Protein 1FCQ (pdb70)

Organism: Apis mellifera (NCBI:txid7460)

Sequence (314 aa):
EFNVYWNVPTFMCHKYGLRFEEVSEKYGILQNWMDKFRGEEIAILYDPGMFPALLVARNGGVPQLGNLTKHLQVFRDHLINQIPDKSFPGVGVIDFESWRPIFRQNWASLQPYKKLSVEVVRREHPFWDDQRVEQEAKRRFEKYGQLFMEETLKAAKRMRPAANWGYYAYPYCYNLTPNQPSAQCEATTMQENDKMSWLFESEDVLLPSVYLRWNLTSGERVGLVGGRVKEALRIARQMTTSRKKVLPYYWYKYQDRRDTDLSRADLEATLRKITDLGADGFIIWGSSDDINTKAKCLQFREYLNNELGPAVKR

Foldseek 3Di:
DAAEEEQAQCVLQVVVVCQPPCLCVPQNHDAAVSNHNDHQAEDEQAQFFFQFDDPVTTQQHFLLSHDQVNRLVRNVVSCCVRPVDLQRQHEYEYEDDRADLQLVPCDDVSVVNLVVLLVVLCVVPVPDDPVVSNVNSRVSRNVRSLVNQLVSLVSSCVSRVNYFYAYAAPPDFCDCPVVHNHLAGDVVSLVVLLVVLSH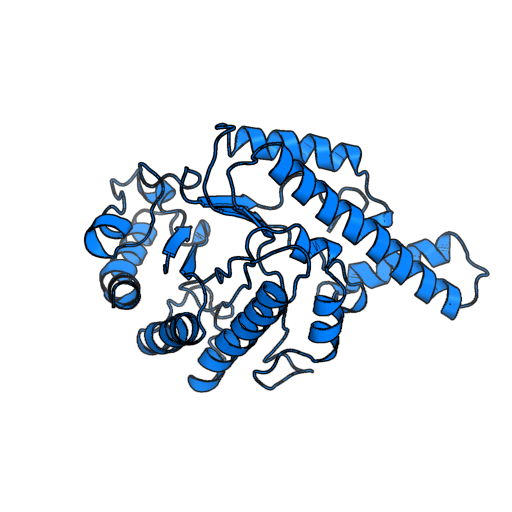LLSGQEGEHELAAAPPADLVSSLSVLLNRLVSRCVSQVRRPNHHHAYAYEYEQAHPHGRLDGHDLSSLQSNLCSNVVVPHNYYYYYHDCVQCNDNVSSVVVVCCCVVHVSVSSSD

InterPro domains:
  IPR001329 Glycoside hydrolase family 56, bee venom hyaluronidase [PR00847] (52-65)
  IPR001329 Glycoside hydrolase family 56, bee venom hyaluronidase [PR00847] (83-96)
  IPR001329 Glycoside hydrolase family 56, bee venom hyaluronidase [PR00847] (127-140)
  IPR001329 Glycoside hydrolase family 56, bee venom hyaluronidase [PR00847] (170-185)
  IPR001329 Glycoside hydrolase family 56, bee venom hyaluronidase [PR00847] (223-238)
  IPR001329 Glycoside hydrolase family 56, bee venom hyaluronidase [PR00847] (261-277)
  IPR001329 Glycoside hydrolase family 56, bee venom hyaluronidase [PR00847] (302-318)
  IPR001329 Glycoside hydrolase family 56, bee venom hyaluronidase [PR00847] (335-345)
  IPR013785 Aldolase-type TIM barrel [G3DSA:3.20.20.70] (33-362)
  IPR017853 Glycoside hydrolase superfamily [SSF51445] (43-360)
  IPR018155 Hyaluronidase [PF01630] (41-365)
  IPR018155 Hyaluronidase [PIRSF038193] (43-365)
  IPR018155 Hyaluronidase [PR00846] (43-55)
  IPR018155 Hyaluronidase [PR00846] (106-120)
  IPR018155 Hyaluronidase [PR00846] (138-155)
  IPR018155 Hyaluronidase [PR00846] (196-221)
  IPR018155 Hyaluronidase [PR00846] (241-255)
  IPR018155 Hyaluronidase [PR00846] (345-358)
  IPR018155 Hyaluronidase [PTHR11769] (26-364)

Radius of gyration: 20.08 Å; Cα contacts (8 Å, |Δi|>4): 601; chains: 1; bounding box: 41×47×57 Å

Secondary structure (DSSP, 8-state):
--EEEEES-GGGGGGGT---THHHHTT--B--GGG-SSSSSEEEEES-S---EE--EETTSSGGG--HHHHHHHHHHHHHHH---TT--SEEEEE--S--SSGGG--GGGHHHHHHHHHHHHHH-TTS-HHHHHHHHHHHHHHHHHHHHHHHHHHHHHHSTTSEEEEBTPSP--TTSSS--SSSPPHHHHHHHHT-HHHHTT-SEEB-B----SSS-HHHHHHHHHHHHHHHHHHHHH-SS---EE--EEESEETTEEEEEPPHHHHHHHHHHHHHTT-SEEEEE--GGGSSSHHHHHHHHHHIIIIIHHHHH-

Solvent-accessible surface area: 14657 Å² total; per-residue (Å²): 182,77,25,14,16,8,0,5,5,0,92,26,0,53,146,60,61,22,122,0,64,11,0,50,138,126,22,60,2,56,27,5,170,97,10,114,24,58,21,70,45,0,1,2,4,98,60,3,9,60,0,0,0,52,135,150,53,56,25,26,0,0,1,31,84,22,66,37,93,95,0,42,110,40,0,87,72,78,0,74,116,75,7,99,85,155,70,4,80,10,6,0,0,0,18,0,89,23,0,16,3,7,21,67,7,0,81,89,102,32,71,68,10,37,131,35,1,20,105,19,1,102,204,96,49,88,194,72,93,79,142,104,2,72,101,17,0,91,126,43,0,29,95,67,0,61,63,2,0,42,42,0,0,68,19,0,64,181,59,8,100,58,6,46,0,0,0,23,5,4,2,41,3,36,1,20,51,118,134,35,97,47,35,128,9,31,58,53,0,67,118,16,4,58,112,3,44,47,0,0,37,24,0,29,0,0,0,1,16,1,14,1,50,122,120,28,84,74,52,68,27,26,16,0,0,3,10,38,0,124,5,0,11,81,0,4,168,77,12,128,101,46,228,24,81,0,3,0,0,1,10,2,15,6,81,67,96,110,123,33,32,2,51,149,67,6,0,58,41,0,12,154,57,0,67,119,45,39,6,45,0,6,0,0,42,1,11,54,89,22,0,61,58,100,73,84,0,84,86,3,49,106,15,0,56,94,51,0,0,53,26,25,126,254

CATH classification: 3.20.20.70

B-factor: mean 23.13, std 10.61, range [9.69, 63.6]

Nearest PDB structures (foldseek):
  1fcq-assembly1_A  TM=1.003E+00  e=5.643E-66  Apis mellifera
  2j88-assembly1_A  TM=9.910E-01  e=2.481E-59  Apis mellifera
  1fcv-assembly1_A  TM=9.949E-01  e=1.106E-58  Apis mellifera
  2atm-assembly1_A  TM=9.762E-01  e=1.600E-44  Vespula vulgaris
  2pe4-assembly1_A  TM=8.873E-01  e=3.252E-28  Homo sapiens

GO terms:
  GO:0005576 extracellular region (C, IDA)
  GO:0044523 venom-mediated disruption of extracellular matrix in another organism (P, IDA)
  GO:0004415 hyalurononglucosaminidase activity (F, IDA)
  GO:0019863 IgE binding (F, IDA)

Structure (mmCIF, N/CA/C/O backbone):
data_1FCQ
#
_entry.id   1FCQ
#
_cell.length_a   39.886
_cell.length_b   90.229
_cell.length_c   49.060
_cell.angle_alpha   90.00
_cell.angle_beta   92.36
_cell.angle_gamma   90.00
#
_symmetry.space_group_name_H-M   'P 1 21 1'
#
loop_
_entity.id
_entity.type
_entity.pdbx_description
1 polymer HYALURONOGLUCOSAMINIDASE
2 water water
#
loop_
_atom_site.group_PDB
_atom_site.id
_atom_site.type_symbol
_atom_site.label_atom_id
_atom_site.label_alt_id
_atom_site.label_comp_id
_atom_site.label_asym_id
_atom_site.label_entity_id
_atom_site.label_seq_id
_atom_site.pdbx_PDB_ins_code
_atom_site.Cartn_x
_atom_site.Cartn_y
_atom_site.Cartn_z
_atom_site.occupancy
_atom_site.B_iso_or_equiv
_atom_site.auth_seq_id
_atom_site.auth_comp_id
_atom_site.auth_asym_id
_atom_site.auth_atom_id
_atom_site.pdbx_PDB_model_num
ATOM 1 N N . GLU A 1 10 ? 13.629 20.918 11.713 1.00 44.78 10 GLU A N 1
ATOM 2 C CA . GLU A 1 10 ? 12.368 20.496 12.387 1.00 46.80 10 GLU A CA 1
ATOM 3 C C . GLU A 1 10 ? 12.384 19.004 12.695 1.00 38.50 10 GLU A C 1
ATOM 4 O O . GLU A 1 10 ? 12.876 18.193 11.910 1.00 43.04 10 GLU A O 1
ATOM 10 N N . PHE A 1 11 ? 11.873 18.636 13.862 1.00 32.94 11 PHE A N 1
ATOM 11 C CA . PHE A 1 11 ? 11.839 17.223 14.267 1.00 27.54 11 PHE A CA 1
ATOM 12 C C . PHE A 1 11 ? 10.436 16.949 14.792 1.00 28.17 11 PHE A C 1
ATOM 13 O O . PHE A 1 11 ? 10.007 17.547 15.778 1.00 26.59 11 PHE A O 1
ATOM 21 N N . ASN A 1 12 ? 9.684 16.096 14.111 1.00 22.39 12 ASN A N 1
ATOM 22 C CA . ASN A 1 12 ? 8.302 15.815 14.465 1.00 17.06 12 ASN A CA 1
ATOM 23 C C . ASN A 1 12 ? 8.076 14.377 14.919 1.00 19.16 12 ASN A C 1
ATOM 24 O O . ASN A 1 12 ? 8.373 13.432 14.190 1.00 17.56 12 ASN A O 1
ATOM 29 N N . VAL A 1 13 ? 7.564 14.224 16.139 1.00 17.83 13 VAL A N 1
ATOM 30 C CA . VAL A 1 13 ? 7.257 12.884 16.658 1.00 15.82 13 VAL A CA 1
ATOM 31 C C . VAL A 1 13 ? 5.742 12.706 16.591 1.00 14.70 13 VAL A C 1
ATOM 32 O O . VAL A 1 13 ? 4.985 13.539 17.069 1.00 18.57 13 VAL A O 1
ATOM 36 N N . TYR A 1 14 ? 5.310 11.625 15.940 1.00 12.48 14 TYR A N 1
ATOM 37 C CA . TYR A 1 14 ? 3.876 11.388 15.762 1.00 13.03 14 TYR A CA 1
ATOM 38 C C . TYR A 1 14 ? 3.283 10.268 16.594 1.00 15.55 14 TYR A C 1
ATOM 39 O O . TYR A 1 14 ? 3.875 9.199 16.730 1.00 14.82 14 TYR A O 1
ATOM 48 N N . TRP A 1 15 ? 2.072 10.533 17.120 1.00 13.24 15 TRP A N 1
ATOM 49 C CA . TRP A 1 15 ? 1.400 9.487 17.898 1.00 12.73 15 TRP A CA 1
ATOM 50 C C . TRP A 1 15 ? 0.590 8.594 16.960 1.00 13.41 15 TRP A C 1
ATOM 51 O O . TRP A 1 15 ? -0.382 9.070 16.374 1.00 13.55 15 TRP A O 1
ATOM 62 N N . ASN A 1 16 ? 0.971 7.323 16.851 1.00 12.87 16 ASN A N 1
ATOM 63 C CA . ASN A 1 16 ? 0.214 6.392 16.002 1.00 11.63 16 ASN A CA 1
ATOM 64 C C . ASN A 1 16 ? -0.160 5.139 16.802 1.00 15.33 16 ASN A C 1
ATOM 65 O O . ASN A 1 16 ? -0.185 4.002 16.357 1.00 15.19 16 ASN A O 1
ATOM 70 N N . VAL A 1 17 ? -0.417 5.390 18.092 1.00 13.22 17 VAL A N 1
ATOM 71 C CA . VAL A 1 17 ? -0.842 4.319 19.018 1.00 15.05 17 VAL A CA 1
ATOM 72 C C . VAL A 1 17 ? -2.355 4.439 19.078 1.00 14.44 17 VAL A C 1
ATOM 73 O O . VAL A 1 17 ? -2.854 5.567 19.215 1.00 15.09 17 VAL A O 1
ATOM 77 N N . PRO A 1 18 ? -3.119 3.362 19.051 1.00 14.35 18 PRO A N 1
ATOM 78 C CA . PRO A 1 18 ? -4.566 3.420 18.994 1.00 16.31 18 PRO A CA 1
ATOM 79 C C . PRO A 1 18 ? -5.238 3.610 20.342 1.00 14.70 18 PRO A C 1
ATOM 80 O O . PRO A 1 18 ? -6.148 2.863 20.692 1.00 16.41 18 PRO A O 1
ATOM 84 N N . THR A 1 19 ? -4.848 4.685 21.005 1.00 13.57 19 THR A N 1
ATOM 85 C CA . THR A 1 19 ? -5.409 5.028 22.306 1.00 15.12 19 THR A CA 1
ATOM 86 C C . THR A 1 19 ? -6.853 5.452 22.196 1.00 16.25 19 THR A C 1
ATOM 87 O O . THR A 1 19 ? -7.549 5.498 23.217 1.00 15.02 19 THR A O 1
ATOM 91 N N . PHE A 1 20 ? -7.436 5.635 20.998 1.00 15.79 20 PHE A N 1
ATOM 92 C CA . PHE A 1 20 ? -8.863 5.901 20.892 1.00 15.56 20 PHE A CA 1
ATOM 93 C C . PHE A 1 20 ? -9.670 4.797 21.570 1.00 18.73 20 PHE A C 1
ATOM 94 O O . PHE A 1 20 ? -10.752 5.063 22.100 1.00 21.24 20 PHE A O 1
ATOM 102 N N . MET A 1 21 ? -9.159 3.572 21.613 1.00 15.97 21 MET A N 1
ATOM 103 C CA . MET A 1 21 ? -9.795 2.421 22.229 1.00 20.92 21 MET A CA 1
ATOM 104 C C . MET A 1 21 ? -9.921 2.591 23.741 1.00 20.97 21 MET A C 1
ATOM 105 O O . MET A 1 21 ? -10.695 1.847 24.361 1.00 23.35 21 MET A O 1
ATOM 110 N N . CYS A 1 22 ? -9.193 3.510 24.337 1.00 15.35 22 CYS A N 1
ATOM 111 C CA . CYS A 1 22 ? -9.243 3.746 25.777 1.00 15.55 22 CYS A CA 1
ATOM 112 C C . CYS A 1 22 ? -10.180 4.876 26.162 1.00 17.44 22 CYS A C 1
ATOM 113 O O . CYS A 1 22 ? -10.434 5.130 27.354 1.00 18.93 22 CYS A O 1
ATOM 116 N N . HIS A 1 23 ? -10.676 5.637 25.177 1.00 16.88 23 HIS A N 1
ATOM 117 C CA . HIS A 1 23 ? -11.530 6.769 25.458 1.00 16.26 23 HIS A CA 1
ATOM 118 C C . HIS A 1 23 ? -12.825 6.344 26.142 1.00 21.29 23 HIS A C 1
ATOM 119 O O . HIS A 1 23 ? -13.267 7.102 27.010 1.00 23.52 23 HIS A O 1
ATOM 126 N N . LYS A 1 24 ? -13.384 5.183 25.853 1.00 22.16 24 LYS A N 1
ATOM 127 C CA . LYS A 1 24 ? -14.594 4.696 26.498 1.00 22.46 24 LYS A CA 1
ATOM 128 C C . LYS A 1 24 ? -14.410 4.545 28.003 1.00 24.71 24 LYS A C 1
ATOM 129 O O . LYS A 1 24 ? -15.396 4.542 28.746 1.00 24.23 24 LYS A O 1
ATOM 135 N N . TYR A 1 25 ? -13.180 4.418 28.479 1.00 19.99 25 TYR A N 1
ATOM 136 C CA . TYR A 1 25 ? -12.857 4.282 29.880 1.00 18.60 25 TYR A CA 1
ATOM 137 C C . TYR A 1 25 ? -12.444 5.586 30.535 1.00 19.58 25 TYR A C 1
ATOM 138 O O . TYR A 1 25 ? -11.991 5.591 31.680 1.00 27.20 25 TYR A O 1
ATOM 147 N N . GLY A 1 26 ? -12.579 6.696 29.822 1.00 24.10 26 GLY A N 1
ATOM 148 C CA . GLY A 1 26 ? -12.250 8.020 30.292 1.00 22.87 26 GLY A CA 1
ATOM 149 C C . GLY A 1 26 ? -10.768 8.338 30.211 1.00 23.31 26 GLY A C 1
ATOM 150 O O . GLY A 1 26 ? -10.284 9.218 30.928 1.00 25.44 26 GLY A O 1
ATOM 151 N N . LEU A 1 27 ? -10.041 7.602 29.372 1.00 18.00 27 LEU A N 1
ATOM 152 C CA . LEU A 1 27 ? -8.605 7.853 29.231 1.00 17.47 27 LEU A CA 1
ATOM 153 C C . LEU A 1 27 ? -8.345 8.422 27.836 1.00 19.06 27 LEU A C 1
ATOM 154 O O . LEU A 1 27 ? -8.326 7.655 26.876 1.00 17.94 27 LEU A O 1
ATOM 159 N N . ARG A 1 28 ? -8.179 9.733 27.792 1.00 22.75 28 ARG A N 1
ATOM 160 C CA . ARG A 1 28 ? -8.024 10.423 26.517 1.00 23.02 28 ARG A CA 1
ATOM 161 C C . ARG A 1 28 ? -6.595 10.679 26.102 1.00 21.10 28 ARG A C 1
ATOM 162 O O . ARG A 1 28 ? -6.358 11.250 25.035 1.00 19.60 28 ARG A O 1
ATOM 170 N N . PHE A 1 29 ? -5.613 10.342 26.926 1.00 20.82 29 PHE A N 1
ATOM 171 C CA . PHE A 1 29 ? -4.206 10.511 26.611 1.00 17.00 29 PHE A CA 1
ATOM 172 C C . PHE A 1 29 ? -3.825 11.906 26.170 1.00 15.69 29 PHE A C 1
ATOM 173 O O . PHE A 1 29 ? -2.937 12.091 25.327 1.00 17.24 29 PHE A O 1
ATOM 181 N N . GLU A 1 30 ? -4.334 12.946 26.843 1.00 17.07 30 GLU A N 1
ATOM 182 C CA . GLU A 1 30 ? -3.969 14.316 26.521 1.00 19.40 30 GLU A CA 1
ATOM 183 C C . GLU A 1 30 ? -2.500 14.617 26.777 1.00 16.15 30 GLU A C 1
ATOM 184 O O . GLU A 1 30 ? -1.916 15.474 26.127 1.00 18.66 30 GLU A O 1
ATOM 190 N N . GLU A 1 31 ? -1.837 13.908 27.688 1.00 17.79 31 GLU A N 1
ATOM 191 C CA . GLU A 1 31 ? -0.444 14.133 27.993 1.00 16.67 31 GLU A CA 1
ATOM 192 C C . GLU A 1 31 ? 0.475 13.856 26.812 1.00 17.83 31 GLU A C 1
ATOM 193 O O . GLU A 1 31 ? 1.553 14.439 26.791 1.00 18.92 31 GLU A O 1
ATOM 199 N N . VAL A 1 32 ? 0.038 13.044 25.840 1.00 13.34 32 VAL A N 1
ATOM 200 C CA . VAL A 1 32 ? 0.896 12.836 24.666 1.00 14.70 32 VAL A CA 1
ATOM 201 C C . VAL A 1 32 ? 1.388 14.143 24.073 1.00 15.02 32 VAL A C 1
ATOM 202 O O . VAL A 1 32 ? 2.576 14.313 23.844 1.00 18.10 32 VAL A O 1
ATOM 206 N N . SER A 1 33 ? 0.449 15.056 23.802 1.00 15.62 33 SER A N 1
ATOM 207 C CA . SER A 1 33 ? 0.786 16.341 23.219 1.00 17.99 33 SER A CA 1
ATOM 208 C C . SER A 1 33 ? 0.987 17.403 24.289 1.00 17.03 33 SER A C 1
ATOM 209 O O . SER A 1 33 ? 1.867 18.253 24.121 1.00 20.64 33 SER A O 1
ATOM 212 N N . GLU A 1 34 ? 0.213 17.330 25.375 1.00 18.31 34 GLU A N 1
ATOM 213 C CA . GLU A 1 34 ? 0.304 18.404 26.373 1.00 23.93 34 GLU A CA 1
ATOM 214 C C . GLU A 1 34 ? 1.562 18.359 27.219 1.00 25.48 34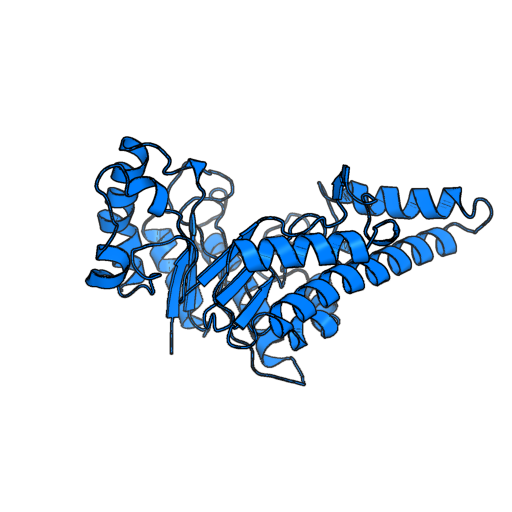 GLU A C 1
ATOM 215 O O . GLU A 1 34 ? 2.051 19.423 27.625 1.00 22.48 34 GLU A O 1
ATOM 221 N N . LYS A 1 35 ? 2.082 17.167 27.505 1.00 23.99 35 LYS A N 1
ATOM 222 C CA . LYS A 1 35 ? 3.287 17.084 28.321 1.00 23.24 35 LYS A CA 1
ATOM 223 C C . LYS A 1 35 ? 4.528 16.679 27.545 1.00 25.77 35 LYS A C 1
ATOM 224 O O . LYS A 1 35 ? 5.637 17.139 27.824 1.00 25.52 35 LYS A O 1
ATOM 230 N N . TYR A 1 36 ? 4.372 15.782 26.564 1.00 21.83 36 TYR A N 1
ATOM 231 C CA . TYR A 1 36 ? 5.530 15.210 25.891 1.00 20.11 36 TYR A CA 1
ATOM 232 C C . TYR A 1 36 ? 5.888 15.788 24.545 1.00 21.02 36 TYR A C 1
ATOM 233 O O . TYR A 1 36 ? 6.863 15.337 23.946 1.00 23.34 36 TYR A O 1
ATOM 242 N N . GLY A 1 37 ? 5.069 16.700 24.041 1.00 20.66 37 GLY A N 1
ATOM 243 C CA . GLY A 1 37 ? 5.364 17.400 22.800 1.00 21.68 37 GLY A CA 1
ATOM 244 C C . GLY A 1 37 ? 5.218 16.546 21.552 1.00 24.36 37 GLY A C 1
ATOM 245 O O . GLY A 1 37 ? 5.790 16.875 20.510 1.00 20.89 37 GLY A O 1
ATOM 246 N N . ILE A 1 38 ? 4.451 15.469 21.677 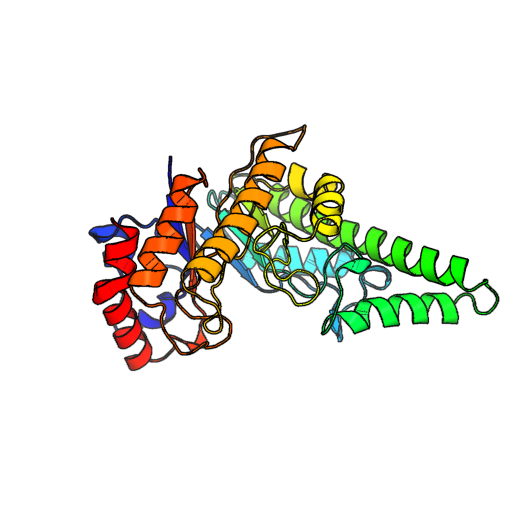1.00 19.79 38 ILE A N 1
ATOM 247 C CA . ILE A 1 38 ? 4.238 14.582 20.523 1.00 13.20 38 ILE A CA 1
ATOM 248 C C . ILE A 1 38 ? 3.044 15.098 19.735 1.00 12.90 38 ILE A C 1
ATOM 249 O O . ILE A 1 38 ? 2.059 15.582 20.309 1.00 18.48 38 ILE A O 1
ATOM 254 N N . LEU A 1 39 ? 3.167 15.053 18.400 1.00 15.43 39 LEU A N 1
ATOM 255 C CA . LEU A 1 39 ? 2.058 15.479 17.547 1.00 16.11 39 LEU A CA 1
ATOM 256 C C . LEU A 1 39 ? 0.941 14.449 17.649 1.00 13.31 39 LEU A C 1
ATOM 257 O O . LEU A 1 39 ? 1.159 13.229 17.515 1.00 14.98 39 LEU A O 1
ATOM 262 N N . GLN A 1 40 ? -0.263 14.930 17.918 1.00 14.94 40 GLN A N 1
ATOM 263 C CA . GLN A 1 40 ? -1.420 14.108 18.196 1.00 16.07 40 GLN A CA 1
ATOM 264 C C . GLN A 1 40 ? -2.639 14.592 17.415 1.00 14.36 40 GLN A C 1
ATOM 265 O O . GLN A 1 40 ? -2.963 15.786 17.386 1.00 13.93 40 GLN A O 1
ATOM 271 N N . ASN A 1 41 ? -3.271 13.618 16.760 1.00 11.82 41 ASN A N 1
ATOM 272 C CA . ASN A 1 41 ? -4.502 13.906 16.030 1.00 13.73 41 ASN A CA 1
ATOM 273 C C . ASN A 1 41 ? -5.544 14.536 16.954 1.00 15.70 41 ASN A C 1
ATOM 274 O O . ASN A 1 41 ? -5.580 14.211 18.139 1.00 15.43 41 ASN A O 1
ATOM 279 N N . TRP A 1 42 ? -6.317 15.450 16.382 1.00 15.72 42 TRP A N 1
ATOM 280 C CA . TRP A 1 42 ? -7.371 16.119 17.161 1.00 15.13 42 TRP A CA 1
ATOM 281 C C . TRP A 1 42 ? -8.262 15.080 17.825 1.00 17.14 42 TRP A C 1
ATOM 282 O O . TRP A 1 42 ? -8.651 14.043 17.276 1.00 16.27 42 TRP A O 1
ATOM 293 N N . MET A 1 43 ? -8.575 15.324 19.101 1.00 15.00 43 MET A N 1
ATOM 294 C CA . MET A 1 43 ? -9.367 14.468 19.966 1.00 16.05 43 MET A CA 1
ATOM 295 C C . MET A 1 43 ? -8.798 13.076 20.177 1.00 15.40 43 MET A C 1
ATOM 296 O O . MET A 1 43 ? -9.469 12.092 20.522 1.00 17.16 43 MET A O 1
ATOM 301 N N . ASP A 1 44 ? -7.486 12.926 19.935 1.00 15.48 44 ASP A N 1
ATOM 302 C CA . ASP A 1 44 ? -6.799 11.646 20.017 1.00 13.79 44 ASP A CA 1
ATOM 303 C C . ASP A 1 44 ? -7.460 10.614 19.113 1.00 13.63 44 ASP A C 1
ATOM 304 O O . ASP A 1 44 ? -7.423 9.402 19.362 1.00 14.01 44 ASP A O 1
ATOM 309 N N . LYS A 1 45 ? -7.947 11.065 17.951 1.00 13.71 45 LYS A N 1
ATOM 310 C CA . LYS A 1 45 ? -8.536 10.143 16.980 1.00 15.76 45 LYS A CA 1
ATOM 311 C C . LYS A 1 45 ? -7.414 9.312 16.366 1.00 13.74 45 LYS A C 1
ATOM 312 O O . LYS A 1 45 ? -6.277 9.792 16.267 1.00 14.57 45 LYS A O 1
ATOM 318 N N . PHE A 1 46 ? -7.729 8.096 15.931 1.00 13.64 46 PHE A N 1
ATOM 319 C CA . PHE A 1 46 ? -6.664 7.262 15.352 1.00 16.07 46 PHE A CA 1
ATOM 320 C C . PHE A 1 46 ? -6.214 7.844 14.005 1.00 14.02 46 PHE A C 1
ATOM 321 O O . PHE A 1 46 ? -5.024 7.842 13.701 1.00 12.59 46 PHE A O 1
ATOM 329 N N . ARG A 1 47 ? -7.195 8.262 13.211 1.00 14.14 47 ARG A N 1
ATOM 330 C CA . ARG A 1 47 ? -6.873 8.833 11.905 1.00 14.04 47 ARG A CA 1
ATOM 331 C C . ARG A 1 47 ? -7.312 10.294 11.918 1.00 13.45 47 ARG A C 1
ATOM 332 O O . ARG A 1 47 ? -8.502 10.525 12.159 1.00 17.43 47 ARG A O 1
ATOM 340 N N . GLY A 1 48 ? -6.381 11.200 11.651 1.00 13.23 48 GLY A N 1
ATOM 341 C CA . GLY A 1 48 ? -6.754 12.611 11.696 1.00 16.30 48 GLY A CA 1
ATOM 342 C C . GLY A 1 48 ? -5.792 13.458 10.889 1.00 17.16 48 GLY A C 1
ATOM 343 O O . GLY A 1 48 ? -5.082 12.918 10.042 1.00 17.77 48 GLY A O 1
ATOM 344 N N . GLU A 1 49 ? -5.722 14.750 11.198 1.00 16.94 49 GLU A N 1
ATOM 345 C CA . GLU A 1 49 ? -4.889 15.655 10.427 1.00 17.93 49 GLU A CA 1
ATOM 346 C C . GLU A 1 49 ? -3.387 15.464 10.552 1.00 16.87 49 GLU A C 1
ATOM 347 O O . GLU A 1 49 ? -2.682 15.919 9.645 1.00 17.38 49 GLU A O 1
ATOM 353 N N . GLU A 1 50 ? -2.890 14.835 11.602 1.00 14.25 50 GLU A N 1
ATOM 354 C CA . GLU A 1 50 ? -1.455 14.634 11.760 1.00 13.30 50 GLU A CA 1
ATOM 355 C C . GLU A 1 50 ? -0.989 13.344 11.089 1.00 12.70 50 GLU A C 1
ATOM 356 O O . GLU A 1 50 ? 0.046 13.370 10.429 1.00 13.61 50 GLU A O 1
ATOM 362 N N . ILE A 1 51 ? -1.746 12.269 11.282 1.00 12.61 51 ILE A N 1
ATOM 363 C CA . ILE A 1 51 ? -1.337 10.977 10.714 1.00 12.74 51 ILE A CA 1
ATOM 364 C C . ILE A 1 51 ? -2.516 10.033 10.546 1.00 14.09 51 ILE A C 1
ATOM 365 O O . ILE A 1 51 ? -3.503 10.073 11.289 1.00 12.59 51 ILE A O 1
ATOM 370 N N . ALA A 1 52 ? -2.431 9.155 9.533 1.00 12.60 52 ALA A N 1
ATOM 371 C CA . ALA A 1 52 ? -3.432 8.130 9.293 1.00 11.31 52 ALA A CA 1
ATOM 372 C C . ALA A 1 52 ? -2.748 6.923 8.636 1.00 13.00 52 ALA A C 1
ATOM 373 O O . ALA A 1 52 ? -2.031 7.102 7.648 1.00 14.07 52 ALA A O 1
ATOM 375 N N . ILE A 1 53 ? -2.914 5.752 9.234 1.00 12.65 53 ILE A N 1
ATOM 376 C CA . ILE A 1 53 ? -2.354 4.526 8.664 1.00 11.72 53 ILE A CA 1
ATOM 377 C C . ILE A 1 53 ? -3.503 3.703 8.090 1.00 13.45 53 ILE A C 1
ATOM 378 O O . ILE A 1 53 ? -4.594 3.592 8.646 1.00 16.23 53 ILE A O 1
ATOM 383 N N . LEU A 1 54 ? -3.270 3.149 6.892 1.00 12.02 54 LEU A N 1
ATOM 384 C CA . LEU A 1 54 ? -4.279 2.318 6.245 1.00 13.89 54 LEU A CA 1
ATOM 385 C C . LEU A 1 54 ? -3.808 0.867 6.283 1.00 13.15 54 LEU A C 1
ATOM 386 O O . LEU A 1 54 ? -2.759 0.556 5.715 1.00 13.18 54 LEU A O 1
ATOM 391 N N . TYR A 1 55 ? -4.507 -0.001 7.008 1.00 12.48 55 TYR A N 1
ATOM 392 C CA . TYR A 1 55 ? -4.059 -1.382 7.126 1.00 12.71 55 TYR A CA 1
ATOM 393 C C . TYR A 1 55 ? -4.501 -2.300 6.001 1.00 14.33 55 TYR A C 1
ATOM 394 O O . TYR A 1 55 ? -5.688 -2.469 5.777 1.00 16.58 55 TYR A O 1
ATOM 403 N N . ASP A 1 56 ? -3.535 -2.786 5.215 1.00 17.06 56 ASP A N 1
ATOM 404 C CA . ASP A 1 56 ? -3.829 -3.693 4.099 1.00 20.96 56 ASP A CA 1
ATOM 405 C C . ASP A 1 56 ? -5.008 -3.203 3.281 1.00 17.86 56 ASP A C 1
ATOM 406 O O . ASP A 1 56 ? -6.043 -3.857 3.120 1.00 19.71 56 ASP A O 1
ATOM 411 N N . PRO A 1 57 ? -4.881 -1.998 2.745 1.00 14.32 57 PRO A N 1
ATOM 412 C CA . PRO A 1 57 ? -5.952 -1.349 2.005 1.00 18.01 57 PRO A CA 1
ATOM 413 C C . PRO A 1 57 ? -6.104 -1.903 0.601 1.00 16.33 57 PRO A C 1
ATOM 414 O O . PRO A 1 57 ? -5.157 -2.360 -0.024 1.00 16.60 57 PRO A O 1
ATOM 418 N N . GLY A 1 58 ? -7.343 -1.849 0.112 1.00 16.83 58 GLY A N 1
ATOM 419 C CA . GLY A 1 58 ? -7.637 -2.360 -1.223 1.00 15.77 58 GLY A CA 1
ATOM 420 C C . GLY A 1 58 ? -7.774 -3.882 -1.160 1.00 18.48 58 GLY A C 1
ATOM 421 O O . GLY A 1 58 ? -8.302 -4.466 -0.217 1.00 18.68 58 GLY A O 1
ATOM 422 N N . MET A 1 59 ? -7.283 -4.523 -2.199 1.00 14.70 59 MET A N 1
ATOM 423 C CA . MET A 1 59 ? -7.259 -5.976 -2.323 1.00 15.17 59 MET A CA 1
ATOM 424 C C . MET A 1 59 ? -5.963 -6.381 -3.004 1.00 15.56 59 MET A C 1
ATOM 425 O O . MET A 1 59 ? -5.912 -6.819 -4.151 1.00 16.88 59 MET A O 1
ATOM 430 N N . PHE A 1 60 ? -4.836 -6.101 -2.323 1.00 13.76 60 PHE A N 1
ATOM 431 C CA . PHE A 1 60 ? -3.544 -6.442 -2.895 1.00 13.74 60 PHE A CA 1
ATOM 432 C C . PHE A 1 60 ? -3.476 -7.961 -3.065 1.00 14.14 60 PHE A C 1
ATOM 433 O O . PHE A 1 60 ? -3.879 -8.688 -2.155 1.00 15.20 60 PHE A O 1
ATOM 441 N N . PRO A 1 61 ? -2.995 -8.438 -4.194 1.00 15.90 61 PRO A N 1
ATOM 442 C CA . PRO A 1 61 ? -2.804 -9.870 -4.357 1.00 13.51 61 PRO A CA 1
ATOM 443 C C . PRO A 1 61 ? -1.975 -10.383 -3.181 1.00 16.63 61 PRO A C 1
ATOM 444 O O . PRO A 1 61 ? -0.957 -9.796 -2.776 1.00 16.50 61 PRO A O 1
ATOM 448 N N . ALA A 1 62 ? -2.389 -11.499 -2.591 1.00 14.85 62 ALA A N 1
ATOM 449 C CA . ALA A 1 62 ? -1.622 -12.054 -1.484 1.00 14.15 62 ALA A CA 1
ATOM 450 C C . ALA A 1 62 ? -1.948 -13.536 -1.296 1.00 14.96 62 ALA A C 1
ATOM 451 O O . ALA A 1 62 ? -2.995 -13.976 -1.781 1.00 18.78 62 ALA A O 1
ATOM 453 N N . LEU A 1 63 ? -1.045 -14.195 -0.605 1.00 17.33 63 LEU A N 1
ATOM 454 C CA . LEU A 1 63 ? -1.268 -15.614 -0.273 1.00 17.03 63 LEU A CA 1
ATOM 455 C C . LEU A 1 63 ? -1.593 -15.639 1.221 1.00 22.62 63 LEU A C 1
ATOM 456 O O . LEU A 1 63 ? -0.740 -15.220 2.006 1.00 20.79 63 LEU A O 1
ATOM 461 N N . LEU A 1 64 ? -2.814 -16.022 1.553 1.00 20.70 64 LEU A N 1
ATOM 462 C CA . LEU A 1 64 ? -3.251 -16.037 2.950 1.00 30.97 64 LEU A CA 1
ATOM 463 C C . LEU A 1 64 ? -3.550 -17.457 3.427 1.00 30.46 64 LEU A C 1
ATOM 464 O O . LEU A 1 64 ? -4.153 -18.249 2.720 1.00 36.24 64 LEU A O 1
ATOM 469 N N . VAL A 1 72 ? -4.690 -19.683 0.804 1.00 36.34 72 VAL A N 1
ATOM 470 C CA . VAL A 1 72 ? -5.623 -19.233 -0.219 1.00 32.44 72 VAL A CA 1
ATOM 471 C C . VAL A 1 72 ? -5.013 -18.010 -0.925 1.00 26.36 72 VAL A C 1
ATOM 472 O O . VAL A 1 72 ? -4.340 -17.221 -0.267 1.00 26.50 72 VAL A O 1
ATOM 476 N N . ALA A 1 73 ? -5.245 -17.935 -2.225 1.00 25.66 73 ALA A N 1
ATOM 477 C CA . ALA A 1 73 ? -4.725 -16.791 -2.985 1.00 22.14 73 ALA A CA 1
ATOM 478 C C . ALA A 1 73 ? -5.812 -15.718 -3.031 1.00 23.39 73 ALA A C 1
ATOM 479 O O . ALA A 1 73 ? -6.909 -15.969 -3.533 1.00 27.82 73 ALA A O 1
ATOM 481 N N . ARG A 1 74 ? -5.506 -14.526 -2.536 1.00 16.93 74 ARG A N 1
ATOM 482 C CA . ARG A 1 74 ? -6.444 -13.413 -2.592 1.00 19.97 74 ARG A CA 1
ATOM 483 C C . ARG A 1 74 ? -6.095 -12.585 -3.829 1.00 21.61 74 ARG A C 1
ATOM 484 O O . ARG A 1 74 ? -4.910 -12.253 -3.948 1.00 18.01 74 ARG A O 1
ATOM 492 N N . ASN A 1 75 ? -7.060 -12.285 -4.672 1.00 19.69 75 ASN A N 1
ATOM 493 C CA . ASN A 1 75 ? -6.817 -11.506 -5.889 1.00 16.32 75 ASN A CA 1
ATOM 494 C C . ASN A 1 75 ? -5.603 -11.968 -6.663 1.00 17.09 75 ASN A C 1
ATOM 495 O O . ASN A 1 75 ? -4.695 -11.183 -6.993 1.00 18.99 75 ASN A O 1
ATOM 500 N N . GLY A 1 76 ? -5.514 -13.272 -6.969 1.00 19.08 76 GLY A N 1
ATOM 501 C CA . GLY A 1 76 ? -4.429 -13.826 -7.742 1.00 20.06 76 GLY A CA 1
ATOM 502 C C . GLY A 1 76 ? -3.269 -14.396 -6.965 1.00 15.48 76 GLY A C 1
ATOM 503 O O . GLY A 1 76 ? -2.461 -15.148 -7.511 1.00 19.40 76 GLY A O 1
ATOM 504 N N . GLY A 1 77 ? -3.051 -13.977 -5.715 1.00 14.13 77 GLY A N 1
ATOM 505 C CA . GLY A 1 77 ? -1.937 -14.461 -4.916 1.00 15.05 77 GLY A CA 1
ATOM 506 C C . GLY A 1 77 ? -0.665 -13.663 -5.206 1.00 14.63 77 GLY A C 1
ATOM 507 O O . GLY A 1 77 ? -0.121 -13.015 -4.313 1.00 18.80 77 GLY A O 1
ATOM 508 N N . VAL A 1 78 ? -0.159 -13.788 -6.432 1.00 15.66 78 VAL A N 1
ATOM 509 C CA . VAL A 1 78 ? 1.004 -13.029 -6.889 1.00 17.52 78 VAL A CA 1
ATOM 510 C C . VAL A 1 78 ? 0.472 -11.895 -7.768 1.00 17.55 78 VAL A C 1
ATOM 511 O O . VAL A 1 78 ? -0.555 -12.014 -8.422 1.00 15.84 78 VAL A O 1
ATOM 515 N N . PRO A 1 79 ? 1.143 -10.746 -7.768 1.00 15.80 79 PRO A N 1
ATOM 516 C CA . PRO A 1 79 ? 0.668 -9.563 -8.471 1.00 14.57 79 PRO A CA 1
ATOM 517 C C . PRO A 1 79 ? 0.456 -9.731 -9.961 1.00 15.39 79 PRO A C 1
ATOM 518 O O . PRO A 1 79 ? -0.471 -9.107 -10.515 1.00 14.73 79 PRO A O 1
ATOM 522 N N . GLN A 1 80 ? 1.233 -10.569 -10.615 1.00 17.02 80 GLN A N 1
ATOM 523 C CA . GLN A 1 80 ? 1.084 -10.829 -12.043 1.00 16.67 80 GLN A CA 1
ATOM 524 C C . GLN A 1 80 ? -0.202 -11.580 -12.371 1.00 19.95 80 GLN A C 1
ATOM 525 O O . GLN A 1 80 ? -0.526 -11.701 -13.556 1.00 22.94 80 GLN A O 1
ATOM 531 N N . LEU A 1 81 ? -0.923 -12.129 -11.394 1.00 16.47 81 LEU A N 1
ATOM 532 C CA . LEU A 1 81 ? -2.215 -12.737 -11.631 1.00 18.63 81 LEU A CA 1
ATOM 533 C C . LEU A 1 81 ? -3.324 -11.895 -11.020 1.00 17.54 81 LEU A C 1
ATOM 534 O O . LEU A 1 81 ? -4.494 -12.279 -10.986 1.00 19.46 81 LEU A O 1
ATOM 539 N N . GLY A 1 82 ? -2.986 -10.714 -10.496 1.00 16.53 82 GLY A N 1
ATOM 540 C CA . GLY A 1 82 ? -3.957 -9.877 -9.824 1.00 16.91 82 GLY A CA 1
ATOM 541 C C . GLY A 1 82 ? -4.792 -8.985 -10.721 1.00 19.52 82 GLY A C 1
ATOM 542 O O . GLY A 1 82 ? -4.390 -8.593 -11.814 1.00 19.33 82 GLY A O 1
ATOM 543 N N . ASN A 1 83 ? -5.958 -8.633 -10.225 1.00 16.38 83 ASN A N 1
ATOM 544 C CA . ASN A 1 83 ? -6.896 -7.736 -10.896 1.00 18.85 83 ASN A CA 1
ATOM 545 C C . ASN A 1 83 ? -6.656 -6.336 -10.323 1.00 17.21 83 ASN A C 1
ATOM 546 O O . ASN A 1 83 ? -7.091 -6.040 -9.210 1.00 15.75 83 ASN A O 1
ATOM 551 N N . LEU A 1 84 ? -5.958 -5.505 -11.074 1.00 16.56 84 LEU A N 1
ATOM 552 C CA . LEU A 1 84 ? -5.564 -4.163 -10.632 1.00 17.90 84 LEU A CA 1
ATOM 553 C C . LEU A 1 84 ? -6.757 -3.247 -10.448 1.00 18.59 84 LEU A C 1
ATOM 554 O O . LEU A 1 84 ? -6.886 -2.509 -9.463 1.00 16.00 84 LEU A O 1
ATOM 559 N N . THR A 1 85 ? -7.667 -3.263 -11.438 1.00 18.81 85 THR A N 1
ATOM 560 C CA . THR A 1 85 ? -8.824 -2.370 -11.349 1.00 20.72 85 THR A CA 1
ATOM 561 C C . THR A 1 85 ? -9.666 -2.680 -10.124 1.00 17.82 85 THR A C 1
ATOM 562 O O . THR A 1 85 ? -10.074 -1.737 -9.430 1.00 19.47 85 THR A O 1
ATOM 566 N N . LYS A 1 86 ? -9.868 -3.941 -9.780 1.00 19.68 86 LYS A N 1
ATOM 567 C CA . LYS A 1 86 ? -10.594 -4.341 -8.587 1.00 16.66 86 LYS A CA 1
ATOM 568 C C . LYS A 1 86 ? -9.898 -3.798 -7.337 1.00 16.72 86 LYS A C 1
ATOM 569 O O . LYS A 1 86 ? -10.513 -3.164 -6.488 1.00 17.87 86 LYS A O 1
ATOM 575 N N . HIS A 1 87 ? -8.583 -4.012 -7.289 1.00 14.81 87 HIS A N 1
ATOM 576 C CA . HIS A 1 87 ? -7.800 -3.484 -6.165 1.00 13.37 87 HIS A CA 1
ATOM 577 C C . HIS A 1 87 ? -7.921 -1.973 -6.044 1.00 12.97 87 HIS A C 1
ATOM 578 O O . HIS A 1 87 ? -8.166 -1.454 -4.933 1.00 13.39 87 HIS A O 1
ATOM 585 N N . LEU A 1 88 ? -7.752 -1.240 -7.149 1.00 13.07 88 LEU A N 1
ATOM 586 C CA . LEU A 1 88 ? -7.812 0.221 -7.051 1.00 13.21 88 LEU A CA 1
ATOM 587 C C . LEU A 1 88 ? -9.190 0.740 -6.661 1.00 14.06 88 LEU A C 1
ATOM 588 O O . LEU A 1 88 ? -9.288 1.752 -5.948 1.00 16.58 88 LEU A O 1
ATOM 593 N N . GLN A 1 89 ? -10.243 0.062 -7.098 1.00 16.68 89 GLN A N 1
ATOM 594 C CA . GLN A 1 89 ? -11.596 0.472 -6.714 1.00 19.68 89 GLN A CA 1
ATOM 595 C C . GLN A 1 89 ? -11.819 0.281 -5.215 1.00 16.02 89 GLN A C 1
ATOM 596 O O . GLN A 1 89 ? -12.358 1.151 -4.526 1.00 17.08 89 GLN A O 1
ATOM 602 N N . VAL A 1 90 ? -11.372 -0.864 -4.696 1.00 15.07 90 VAL A N 1
ATOM 603 C CA . VAL A 1 90 ? -11.523 -1.117 -3.265 1.00 18.20 90 VAL A CA 1
ATOM 604 C C . VAL A 1 90 ? -10.647 -0.140 -2.487 1.00 14.79 90 VAL A C 1
ATOM 605 O O . VAL A 1 90 ? -11.076 0.439 -1.496 1.00 18.31 90 VAL A O 1
ATOM 609 N N . PHE A 1 91 ? -9.413 0.071 -2.954 1.00 13.89 91 PHE A N 1
ATOM 610 C CA . PHE A 1 91 ? -8.499 0.991 -2.295 1.00 14.35 91 PHE A CA 1
ATOM 611 C C . PHE A 1 91 ? -9.104 2.388 -2.205 1.00 16.09 91 PHE A C 1
ATOM 612 O O . PHE A 1 91 ? -9.030 3.012 -1.151 1.00 15.04 91 PHE A O 1
ATOM 620 N N . ARG A 1 92 ? -9.668 2.858 -3.318 1.00 14.11 92 ARG A N 1
ATOM 621 C CA . ARG A 1 92 ? -10.284 4.181 -3.280 1.00 15.37 92 ARG A CA 1
ATOM 622 C C . ARG A 1 92 ? -11.338 4.266 -2.182 1.00 18.15 92 ARG A C 1
ATOM 623 O O . ARG A 1 92 ? -11.365 5.209 -1.398 1.00 16.98 92 ARG A O 1
ATOM 631 N N . ASP A 1 93 ? -12.234 3.274 -2.128 1.00 15.46 93 ASP A N 1
ATOM 632 C CA . ASP A 1 93 ? -13.274 3.292 -1.093 1.00 17.10 93 ASP A CA 1
ATOM 633 C C . ASP A 1 93 ? -12.700 3.233 0.311 1.00 15.33 93 ASP A C 1
ATOM 634 O O . ASP A 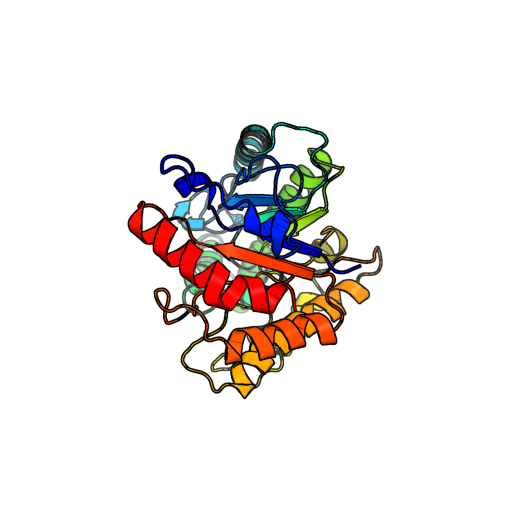1 93 ? -13.167 3.934 1.201 1.00 18.67 93 ASP A O 1
ATOM 639 N N . HIS A 1 94 ? -11.667 2.417 0.523 1.00 15.69 94 HIS A N 1
ATOM 640 C CA . HIS A 1 94 ? -11.044 2.334 1.844 1.00 18.80 94 HIS A CA 1
ATOM 641 C C . HIS A 1 94 ? -10.427 3.680 2.226 1.00 18.25 94 HIS A C 1
ATOM 642 O O . HIS A 1 94 ? -10.601 4.164 3.344 1.00 19.08 94 HIS A O 1
ATOM 649 N N . LEU A 1 95 ? -9.704 4.310 1.296 1.00 16.28 95 LEU A N 1
ATOM 650 C CA . LEU A 1 95 ? -9.082 5.607 1.576 1.00 16.13 95 LEU A CA 1
ATOM 651 C C . LEU A 1 95 ? -10.122 6.656 1.907 1.00 19.65 95 LEU A C 1
ATOM 652 O O . LEU A 1 95 ? -9.998 7.359 2.908 1.00 15.84 95 LEU A O 1
ATOM 657 N N . ILE A 1 96 ? -11.196 6.734 1.116 1.00 18.41 96 ILE A N 1
ATOM 658 C CA . ILE A 1 96 ? -12.241 7.726 1.340 1.00 18.95 96 ILE A CA 1
ATOM 659 C C . ILE A 1 96 ? -12.945 7.474 2.652 1.00 20.37 96 ILE A C 1
ATOM 660 O O . ILE A 1 96 ? -13.241 8.380 3.435 1.00 20.35 96 ILE A O 1
ATOM 665 N N . ASN A 1 97 ? -13.225 6.192 2.954 1.00 16.23 97 ASN A N 1
ATOM 666 C CA . ASN A 1 97 ? -13.867 5.874 4.210 1.00 17.16 97 ASN A CA 1
ATOM 667 C C . ASN A 1 97 ? -13.066 6.262 5.436 1.00 18.20 97 ASN A C 1
ATOM 668 O O . ASN A 1 97 ? -13.636 6.709 6.423 1.00 22.31 97 ASN A O 1
ATOM 673 N N . GLN A 1 98 ? -11.744 6.053 5.382 1.00 18.12 98 GLN A N 1
ATOM 674 C CA . GLN A 1 98 ? -10.884 6.260 6.528 1.00 16.35 98 GLN A CA 1
ATOM 675 C C . GLN A 1 98 ? -10.322 7.656 6.643 1.00 16.15 98 GLN A C 1
ATOM 676 O O . GLN A 1 98 ? -10.002 8.140 7.720 1.00 20.10 98 GLN A O 1
ATOM 682 N N . ILE A 1 99 ? -10.216 8.342 5.508 1.00 16.01 99 ILE A N 1
ATOM 683 C CA . ILE A 1 99 ? -9.716 9.703 5.389 1.00 13.51 99 ILE A CA 1
ATOM 684 C C . ILE A 1 99 ? -10.697 10.509 4.547 1.00 15.45 99 ILE A C 1
ATOM 685 O O . ILE A 1 99 ? -10.442 10.851 3.385 1.00 16.11 99 ILE A O 1
ATOM 690 N N . PRO A 1 100 ? -11.855 10.880 5.102 1.00 15.89 100 PRO A N 1
ATOM 691 C CA . PRO A 1 100 ? -12.887 11.617 4.389 1.00 17.97 100 PRO A CA 1
ATOM 692 C C . PRO A 1 100 ? -12.525 13.036 3.998 1.00 17.45 100 PRO A C 1
ATOM 693 O O . PRO A 1 100 ? -13.093 13.543 3.015 1.00 19.23 100 PRO A O 1
ATOM 697 N N . ASP A 1 101 ? -11.606 13.656 4.730 1.00 18.31 101 ASP A N 1
ATOM 698 C CA . ASP A 1 101 ? -11.205 15.016 4.373 1.00 17.73 101 ASP A CA 1
ATOM 699 C C . ASP A 1 101 ? -10.270 14.996 3.171 1.00 16.79 101 ASP A C 1
ATOM 700 O O . ASP A 1 101 ? -9.118 14.566 3.283 1.00 17.10 101 ASP A O 1
ATOM 705 N N . LYS A 1 102 ? -10.710 15.541 2.040 1.00 17.90 102 LYS A N 1
ATOM 706 C CA . LYS A 1 102 ? -9.873 15.620 0.850 1.00 15.30 102 LYS A CA 1
ATOM 707 C C . LYS A 1 102 ? -8.587 16.409 1.099 1.00 16.29 102 LYS A C 1
ATOM 708 O O . LYS A 1 102 ? -7.578 16.186 0.440 1.00 17.37 102 LYS A O 1
ATOM 714 N N . SER A 1 103 ? -8.626 17.365 2.028 1.00 14.76 103 SER A N 1
ATOM 715 C CA . SER A 1 103 ? -7.501 18.203 2.374 1.00 14.94 103 SER A CA 1
ATOM 716 C C . SER A 1 103 ? -6.574 17.631 3.438 1.00 16.90 103 SER A C 1
ATOM 717 O O . SER A 1 103 ? -5.677 18.347 3.886 1.00 15.53 103 SER A O 1
ATOM 720 N N . PHE A 1 104 ? -6.709 16.348 3.776 1.00 13.53 104 PHE A N 1
ATOM 721 C CA . PHE A 1 104 ? -5.813 15.727 4.762 1.00 12.61 104 PHE A CA 1
ATOM 722 C C . PHE A 1 104 ? -4.377 16.170 4.525 1.00 14.37 104 PHE A C 1
ATOM 723 O O . PHE A 1 104 ? -3.814 15.872 3.471 1.00 15.08 104 PHE A O 1
ATOM 731 N N . PRO A 1 105 ? -3.753 16.797 5.502 1.00 13.27 105 PRO A N 1
ATOM 732 C CA . PRO A 1 105 ? -2.407 17.315 5.340 1.00 14.31 105 PRO A CA 1
ATOM 733 C C . PRO A 1 105 ? -1.291 16.589 6.059 1.00 15.13 105 PRO A C 1
ATOM 734 O O . PRO A 1 105 ? -0.138 17.040 6.010 1.00 16.39 105 PRO A O 1
ATOM 738 N N . GLY A 1 106 ? -1.623 15.459 6.700 1.00 13.38 106 GLY A N 1
ATOM 739 C CA . GLY A 1 106 ? -0.645 14.775 7.522 1.00 15.29 106 GLY A CA 1
ATOM 740 C C . GLY A 1 106 ? 0.183 13.718 6.812 1.00 15.28 106 GLY A C 1
ATOM 741 O O . GLY A 1 106 ? 0.373 13.746 5.603 1.00 16.49 106 GLY A O 1
ATOM 742 N N . VAL A 1 107 ? 0.649 12.778 7.639 1.00 11.61 107 VAL A N 1
ATOM 743 C CA . VAL A 1 107 ? 1.440 11.656 7.140 1.00 13.19 107 VAL A CA 1
ATOM 744 C C . VAL A 1 107 ? 0.466 10.533 6.814 1.00 13.64 107 VAL A C 1
ATOM 745 O O . VAL A 1 107 ? -0.240 10.078 7.698 1.00 13.72 107 VAL A O 1
ATOM 749 N N . GLY A 1 108 ? 0.406 10.146 5.547 1.00 12.14 108 GLY A N 1
ATOM 750 C CA . GLY A 1 108 ? -0.455 9.057 5.101 1.00 12.10 108 GLY A CA 1
ATOM 751 C C . GLY A 1 108 ? 0.413 7.812 4.910 1.00 12.63 108 GLY A C 1
ATOM 752 O O . GLY A 1 108 ? 1.387 7.827 4.163 1.00 12.00 108 GLY A O 1
ATOM 753 N N . VAL A 1 109 ? 0.074 6.772 5.682 1.00 12.46 109 VAL A N 1
ATOM 754 C CA . VAL A 1 109 ? 0.885 5.553 5.663 1.00 10.65 109 VAL A CA 1
ATOM 755 C C . VAL A 1 109 ? 0.086 4.399 5.086 1.00 10.94 109 VAL A C 1
ATOM 756 O O . VAL A 1 109 ? -0.967 4.011 5.602 1.00 12.26 109 VAL A O 1
ATOM 760 N N . ILE A 1 110 ? 0.575 3.857 3.977 1.00 10.81 110 ILE A N 1
ATOM 761 C CA . ILE A 1 110 ? -0.004 2.665 3.380 1.00 11.07 110 ILE A CA 1
ATOM 762 C C . ILE A 1 110 ? 0.745 1.470 3.976 1.00 11.02 110 ILE A C 1
ATOM 763 O O . ILE A 1 110 ? 1.954 1.322 3.797 1.00 11.96 110 ILE A O 1
ATOM 768 N N . ASP A 1 111 ? -0.007 0.632 4.690 1.00 12.55 111 ASP A N 1
ATOM 769 C CA . ASP A 1 111 ? 0.602 -0.549 5.329 1.00 10.05 111 ASP A CA 1
ATOM 770 C C . ASP A 1 111 ? 0.309 -1.781 4.484 1.00 11.89 111 ASP A C 1
ATOM 771 O O . ASP A 1 111 ? -0.696 -2.446 4.646 1.00 13.74 111 ASP A O 1
ATOM 776 N N . PHE A 1 112 ? 1.244 -2.034 3.569 1.00 11.91 112 PHE A N 1
ATOM 777 C CA . PHE A 1 112 ? 1.137 -3.185 2.655 1.00 11.24 112 PHE A CA 1
ATOM 778 C C . PHE A 1 112 ? 2.352 -4.064 2.905 1.00 14.00 112 PHE A C 1
ATOM 779 O O . PHE A 1 112 ? 3.481 -3.679 2.576 1.00 15.09 112 PHE A O 1
ATOM 787 N N . GLU A 1 113 ? 2.112 -5.231 3.497 1.00 14.84 113 GLU A N 1
ATOM 788 C CA . GLU A 1 113 ? 3.207 -6.103 3.885 1.00 12.92 113 GLU A CA 1
ATOM 789 C C . GLU A 1 113 ? 3.162 -7.488 3.260 1.00 15.59 113 GLU A C 1
ATOM 790 O O . GLU A 1 113 ? 3.976 -8.338 3.648 1.00 16.58 113 GLU A O 1
ATOM 796 N N . SER A 1 114 ? 2.301 -7.730 2.279 1.00 15.22 114 SER A N 1
ATOM 797 C CA . SER A 1 114 ? 2.169 -9.090 1.749 1.00 15.49 114 SER A CA 1
ATOM 798 C C . SER A 1 114 ? 3.436 -9.643 1.124 1.00 18.62 114 SER A C 1
ATOM 799 O O . SER A 1 114 ? 3.851 -10.770 1.382 1.00 18.03 114 SER A O 1
ATOM 802 N N . TRP A 1 115 ? 4.057 -8.859 0.248 1.00 13.93 115 TRP A N 1
ATOM 803 C CA . TRP A 1 115 ? 5.256 -9.270 -0.467 1.00 13.18 115 TRP A CA 1
ATOM 804 C C . TRP A 1 115 ? 6.103 -8.039 -0.795 1.00 13.25 115 TRP A C 1
ATOM 805 O O . TRP A 1 115 ? 5.603 -6.921 -0.671 1.00 15.66 115 TRP A O 1
ATOM 816 N N . ARG A 1 116 ? 7.374 -8.286 -1.072 1.00 12.64 116 ARG A N 1
ATOM 817 C CA . ARG A 1 116 ? 8.284 -7.222 -1.503 1.00 13.74 116 ARG A CA 1
ATOM 818 C C . ARG A 1 116 ? 8.232 -7.171 -3.022 1.00 12.54 116 ARG A C 1
ATOM 819 O O . ARG A 1 116 ? 8.128 -8.224 -3.671 1.00 13.37 116 ARG A O 1
ATOM 827 N N . PRO A 1 117 ? 8.324 -5.998 -3.637 1.00 12.93 117 PRO A N 1
ATOM 828 C CA . PRO A 1 117 ? 8.274 -5.877 -5.086 1.00 12.99 117 PRO A CA 1
ATOM 829 C C . PRO A 1 117 ? 9.533 -6.374 -5.781 1.00 15.99 117 PRO A C 1
ATOM 830 O O . PRO A 1 117 ? 9.544 -6.458 -7.033 1.00 14.45 117 PRO A O 1
ATOM 834 N N . ILE A 1 118 ? 10.565 -6.675 -5.029 1.00 14.36 118 ILE A N 1
ATOM 835 C CA . ILE A 1 118 ? 11.817 -7.250 -5.494 1.00 13.77 118 ILE A CA 1
ATOM 836 C C . ILE A 1 118 ? 11.686 -8.761 -5.248 1.00 12.89 118 ILE A C 1
ATOM 837 O O . ILE A 1 118 ? 11.602 -9.257 -4.129 1.00 15.96 118 ILE A O 1
ATOM 842 N N . PHE A 1 119 ? 11.685 -9.507 -6.355 1.00 15.35 119 PHE A N 1
ATOM 843 C CA . PHE A 1 119 ? 11.479 -10.957 -6.292 1.00 16.08 119 PHE A CA 1
ATOM 844 C C . PHE A 1 119 ? 12.396 -11.627 -5.288 1.00 17.10 119 PHE A C 1
ATOM 845 O O . PHE A 1 119 ? 11.974 -12.407 -4.427 1.00 19.05 119 PHE A O 1
ATOM 853 N N . ARG A 1 120 ? 13.685 -11.315 -5.374 1.00 16.46 120 ARG A N 1
ATOM 854 C CA . ARG A 1 120 ? 14.679 -11.919 -4.509 1.00 15.92 120 ARG A CA 1
ATOM 855 C C . ARG A 1 120 ? 14.448 -11.744 -3.026 1.00 18.73 120 ARG A C 1
ATOM 856 O O . ARG A 1 120 ? 14.746 -12.654 -2.241 1.00 20.52 120 ARG A O 1
ATOM 864 N N . GLN A 1 121 ? 13.861 -10.624 -2.596 1.00 16.35 121 GLN A N 1
ATOM 865 C CA . GLN A 1 121 ? 13.639 -10.366 -1.182 1.00 16.23 121 GLN A CA 1
ATOM 866 C C . GLN A 1 121 ? 12.477 -11.104 -0.557 1.00 19.78 121 GLN A C 1
ATOM 867 O O . GLN A 1 121 ? 12.248 -10.988 0.659 1.00 20.89 121 GLN A O 1
ATOM 873 N N . ASN A 1 122 ? 11.698 -11.846 -1.333 1.00 17.02 122 ASN A N 1
ATOM 874 C CA . ASN A 1 122 ? 10.617 -12.659 -0.779 1.00 16.41 122 ASN A CA 1
ATOM 875 C C . ASN A 1 122 ? 11.197 -13.976 -0.257 1.00 20.15 122 ASN A C 1
ATOM 876 O O . ASN A 1 122 ? 10.958 -15.067 -0.795 1.00 19.65 122 ASN A O 1
ATOM 881 N N . TRP A 1 123 ? 11.913 -13.896 0.860 1.00 23.46 123 TRP A N 1
ATOM 882 C CA . TRP A 1 123 ? 12.565 -15.017 1.494 1.00 26.29 123 TRP A CA 1
ATOM 883 C C . TRP A 1 123 ? 11.728 -15.582 2.645 1.00 21.74 123 TRP A C 1
ATOM 884 O O . TRP A 1 123 ? 10.738 -15.019 3.085 1.00 26.10 123 TRP A O 1
ATOM 895 N N . ALA A 1 124 ? 12.253 -16.696 3.171 1.00 31.44 124 ALA A N 1
ATOM 896 C CA . ALA A 1 124 ? 11.654 -17.340 4.337 1.00 30.14 124 ALA A CA 1
ATOM 897 C C . ALA A 1 124 ? 10.156 -17.524 4.189 1.00 23.75 124 ALA A C 1
ATOM 898 O O . ALA A 1 124 ? 9.713 -18.201 3.253 1.00 26.28 124 ALA A O 1
ATOM 900 N N . SER A 1 125 ? 9.348 -16.859 4.998 1.00 24.73 125 SER A N 1
ATOM 901 C CA . SER A 1 125 ? 7.901 -16.971 4.977 1.00 26.29 125 SER A CA 1
ATOM 902 C C . SER A 1 125 ? 7.259 -16.396 3.722 1.00 26.45 125 SER A C 1
ATOM 903 O O . SER A 1 125 ? 6.102 -16.687 3.422 1.00 24.24 125 SER A O 1
ATOM 906 N N . LEU A 1 126 ? 8.009 -15.601 2.955 1.00 20.98 126 LEU A N 1
ATOM 907 C CA . LEU A 1 126 ? 7.518 -15.027 1.717 1.00 17.87 126 LEU A CA 1
ATOM 908 C C . LEU A 1 126 ? 7.946 -15.847 0.508 1.00 20.13 126 LEU A C 1
ATOM 909 O O . LEU A 1 126 ? 7.553 -15.558 -0.623 1.00 19.44 126 LEU A O 1
ATOM 914 N N . GLN A 1 127 ? 8.639 -16.975 0.761 1.00 20.86 127 GLN A N 1
ATOM 915 C CA . GLN A 1 127 ? 9.066 -17.866 -0.312 1.00 21.94 127 GLN A CA 1
ATOM 916 C C . GLN A 1 127 ? 7.956 -18.337 -1.217 1.00 20.19 127 GLN A C 1
ATOM 917 O O . GLN A 1 127 ? 8.150 -18.347 -2.450 1.00 19.14 127 GLN A O 1
ATOM 923 N N . PRO A 1 128 ? 6.755 -18.633 -0.746 1.00 19.42 128 PRO A N 1
ATOM 924 C CA . PRO A 1 128 ? 5.645 -19.026 -1.589 1.00 15.63 128 PRO A CA 1
ATOM 925 C C . PRO A 1 128 ? 5.410 -18.051 -2.731 1.00 21.66 128 PRO A C 1
ATOM 926 O O . PRO A 1 128 ? 4.917 -18.510 -3.757 1.00 18.02 128 PRO A O 1
ATOM 930 N N . TYR A 1 129 ? 5.709 -16.750 -2.632 1.00 14.14 129 TYR A N 1
ATOM 931 C CA . TYR A 1 129 ? 5.494 -15.870 -3.782 1.00 14.34 129 TYR A CA 1
ATOM 932 C C . TYR A 1 129 ? 6.461 -16.209 -4.915 1.00 16.92 129 TYR A C 1
ATOM 933 O O . TYR A 1 129 ? 6.035 -16.083 -6.066 1.00 15.69 129 TYR A O 1
ATOM 942 N N . LYS A 1 130 ? 7.694 -16.573 -4.595 1.00 15.94 130 LYS A N 1
ATOM 943 C CA . LYS A 1 130 ? 8.663 -16.969 -5.605 1.00 16.64 130 LYS A CA 1
ATOM 944 C C . LYS A 1 130 ? 8.186 -18.280 -6.244 1.00 18.13 130 LYS A C 1
ATOM 945 O O . LYS A 1 130 ? 8.151 -18.413 -7.470 1.00 17.52 130 LYS A O 1
ATOM 951 N N . LYS A 1 131 ? 7.812 -19.236 -5.378 1.00 18.88 131 LYS A N 1
ATOM 952 C CA . LYS A 1 131 ? 7.397 -20.533 -5.922 1.00 16.29 131 LYS A CA 1
ATOM 953 C C . LYS A 1 131 ? 6.210 -20.445 -6.849 1.00 15.26 131 LYS A C 1
ATOM 954 O O . LYS A 1 131 ? 6.224 -21.050 -7.938 1.00 16.57 131 LYS A O 1
ATOM 960 N N . LEU A 1 132 ? 5.165 -19.707 -6.484 1.00 14.06 132 LEU A N 1
ATOM 961 C CA . LEU A 1 132 ? 3.983 -19.590 -7.306 1.00 17.06 132 LEU A CA 1
ATOM 962 C C . LEU A 1 132 ? 4.304 -18.880 -8.616 1.00 16.03 132 LEU A C 1
ATOM 963 O O . LEU A 1 132 ? 3.772 -19.278 -9.643 1.00 15.71 132 LEU A O 1
ATOM 968 N N . SER A 1 133 ? 5.191 -17.883 -8.549 1.00 14.42 133 SER A N 1
ATOM 969 C CA . SER A 1 133 ? 5.561 -17.178 -9.776 1.00 12.82 133 SER A CA 1
ATOM 970 C C . SER A 1 133 ? 6.151 -18.160 -10.793 1.00 16.21 133 SER A C 1
ATOM 971 O O . SER A 1 133 ? 5.799 -18.102 -11.966 1.00 18.21 133 SER A O 1
ATOM 974 N N . VAL A 1 134 ? 7.095 -18.975 -10.343 1.00 14.93 134 VAL A N 1
ATOM 975 C CA . VAL A 1 134 ? 7.729 -19.968 -11.211 1.00 14.48 134 VAL A CA 1
ATOM 976 C C . VAL A 1 134 ? 6.735 -21.030 -11.661 1.00 17.75 134 VAL A C 1
ATOM 977 O O . VAL A 1 134 ? 6.687 -21.375 -12.853 1.00 15.78 134 VAL A O 1
ATOM 981 N N . GLU A 1 135 ? 5.891 -21.525 -10.755 1.00 17.31 135 GLU A N 1
ATOM 982 C CA . GLU A 1 135 ? 4.900 -22.530 -11.118 1.00 22.60 135 GLU A CA 1
ATOM 983 C C . GLU A 1 135 ? 3.997 -22.079 -12.245 1.00 18.48 135 GLU A C 1
ATOM 984 O O . GLU A 1 135 ? 3.695 -22.823 -13.177 1.00 18.58 135 GLU A O 1
ATOM 990 N N . VAL A 1 136 ? 3.516 -20.835 -12.202 1.00 16.90 136 VAL A N 1
ATOM 991 C CA . VAL A 1 136 ? 2.643 -20.279 -13.217 1.00 17.39 136 VAL A CA 1
ATOM 992 C C . VAL A 1 136 ? 3.349 -20.224 -14.573 1.00 17.81 136 VAL A C 1
ATOM 993 O O . VAL A 1 136 ? 2.717 -20.591 -15.570 1.00 19.66 136 VAL A O 1
ATOM 997 N N . VAL A 1 137 ? 4.615 -19.817 -14.591 1.00 16.46 137 VAL A N 1
ATOM 998 C CA . VAL A 1 1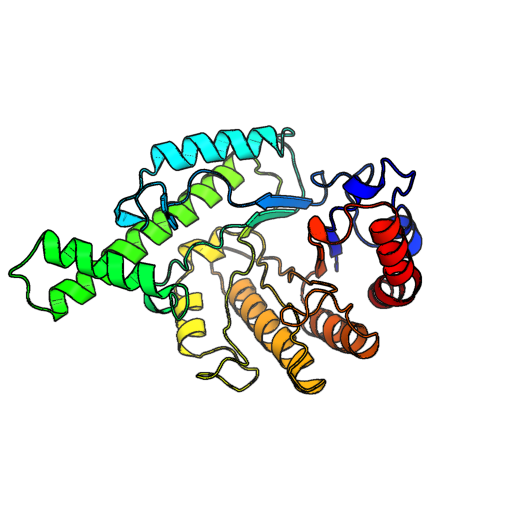37 ? 5.362 -19.753 -15.848 1.00 13.30 137 VAL A CA 1
ATOM 999 C C . VAL A 1 137 ? 5.535 -21.170 -16.399 1.00 15.89 137 VAL A C 1
ATOM 1000 O O . VAL A 1 137 ? 5.341 -21.388 -17.599 1.00 16.96 137 VAL A O 1
ATOM 1004 N N . ARG A 1 138 ? 5.932 -22.083 -15.523 1.00 16.94 138 ARG A N 1
ATOM 1005 C CA . ARG A 1 138 ? 6.105 -23.473 -15.958 1.00 13.59 138 ARG A CA 1
ATOM 1006 C C . ARG A 1 138 ? 4.821 -24.043 -16.526 1.00 18.85 138 ARG A C 1
ATOM 1007 O O . ARG A 1 138 ? 4.861 -24.762 -17.539 1.00 19.89 138 ARG A O 1
ATOM 1015 N N . ARG A 1 139 ? 3.678 -23.794 -15.894 1.00 17.44 139 ARG A N 1
ATOM 1016 C CA . ARG A 1 139 ? 2.412 -24.338 -16.387 1.00 17.85 139 ARG A CA 1
ATOM 1017 C C . ARG A 1 139 ? 2.056 -23.788 -17.757 1.00 19.91 139 ARG A C 1
ATOM 1018 O O . ARG A 1 139 ? 1.626 -24.539 -18.646 1.00 21.03 139 ARG A O 1
ATOM 1026 N N . GLU A 1 140 ? 2.295 -22.494 -17.947 1.00 20.09 140 GLU A N 1
ATOM 1027 C CA . GLU A 1 140 ? 1.973 -21.831 -19.199 1.00 19.10 140 GLU A CA 1
ATOM 1028 C C . GLU A 1 140 ? 2.938 -22.166 -20.310 1.00 24.85 140 GLU A C 1
ATOM 1029 O O . GLU A 1 140 ? 2.565 -22.236 -21.484 1.00 26.04 140 GLU A O 1
ATOM 1035 N N . HIS A 1 141 ? 4.207 -22.385 -19.967 1.00 22.38 141 HIS A N 1
ATOM 1036 C CA . HIS A 1 141 ? 5.250 -22.665 -20.950 1.00 22.86 141 HIS A CA 1
ATOM 1037 C C . HIS A 1 141 ? 6.067 -23.875 -20.525 1.00 17.03 141 HIS A C 1
ATOM 1038 O O . HIS A 1 141 ? 7.242 -23.807 -20.144 1.00 16.85 141 HIS A O 1
ATOM 1045 N N . PRO A 1 142 ? 5.502 -25.077 -20.649 1.00 19.93 142 PRO A N 1
ATOM 1046 C CA . PRO A 1 142 ? 6.172 -26.280 -20.215 1.00 17.66 142 PRO A CA 1
ATOM 1047 C C . PRO A 1 142 ? 7.455 -26.660 -20.911 1.00 16.91 142 PRO A C 1
ATOM 1048 O O . PRO A 1 142 ? 8.216 -27.505 -20.434 1.00 19.86 142 PRO A O 1
ATOM 1052 N N . PHE A 1 143 ? 7.713 -26.106 -22.101 1.00 18.84 143 PHE A N 1
ATOM 1053 C CA . PHE A 1 143 ? 8.883 -26.457 -22.886 1.00 21.00 143 PHE A CA 1
ATOM 1054 C C . PHE A 1 143 ? 9.907 -25.340 -22.962 1.00 19.95 143 PHE A C 1
ATOM 1055 O O . PHE A 1 143 ? 10.897 -25.462 -23.692 1.00 20.71 143 PHE A O 1
ATOM 1063 N N . TRP A 1 144 ? 9.751 -24.316 -22.116 1.00 20.27 144 TRP A N 1
ATOM 1064 C CA . TRP A 1 144 ? 10.779 -23.281 -22.030 1.00 20.36 144 TRP A CA 1
ATOM 1065 C C . TRP A 1 144 ? 11.924 -23.813 -21.172 1.00 20.22 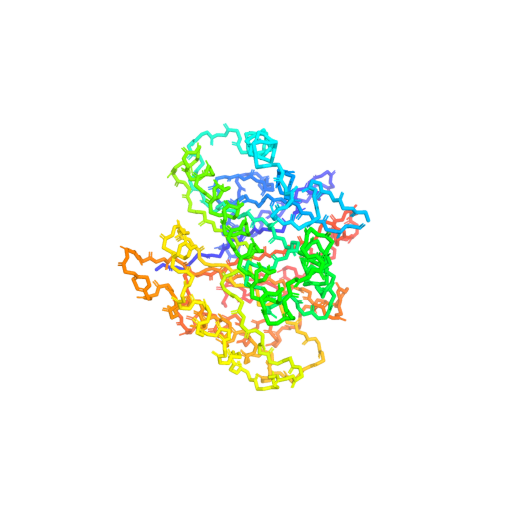144 TRP A C 1
ATOM 1066 O O . TRP A 1 144 ? 11.684 -24.505 -20.169 1.00 17.82 144 TRP A O 1
ATOM 1077 N N . ASP A 1 145 ? 13.154 -23.467 -21.539 1.00 19.48 145 ASP A N 1
ATOM 1078 C CA . ASP A 1 145 ? 14.270 -23.925 -20.708 1.00 20.58 145 ASP A CA 1
ATOM 1079 C C . ASP A 1 145 ? 14.148 -23.265 -19.332 1.00 22.56 145 ASP A C 1
ATOM 1080 O O . ASP A 1 145 ? 13.511 -22.219 -19.171 1.00 22.85 145 ASP A O 1
ATOM 1085 N N . ASP A 1 146 ? 14.790 -23.868 -18.351 1.00 20.99 146 ASP A N 1
ATOM 1086 C CA . ASP A 1 146 ? 14.719 -23.426 -16.963 1.00 22.82 146 ASP A CA 1
ATOM 1087 C C . ASP A 1 146 ? 15.190 -22.000 -16.744 1.00 26.36 146 ASP A C 1
ATOM 1088 O O . ASP A 1 146 ? 14.540 -21.279 -15.975 1.00 25.51 146 ASP A O 1
ATOM 1093 N N . GLN A 1 147 ? 16.256 -21.558 -17.402 1.00 23.04 147 GLN A N 1
ATOM 1094 C CA . GLN A 1 147 ? 16.716 -20.179 -17.229 1.00 28.30 147 GLN A CA 1
ATOM 1095 C C . GLN A 1 147 ? 15.638 -19.207 -17.687 1.00 25.96 147 GLN A C 1
ATOM 1096 O O . GLN A 1 147 ? 15.356 -18.217 -17.003 1.00 27.10 147 GLN A O 1
ATOM 1102 N N . ARG A 1 148 ? 14.998 -19.489 -18.816 1.00 22.57 148 ARG A N 1
ATOM 1103 C CA . ARG A 1 148 ? 13.930 -18.662 -19.351 1.00 21.24 148 ARG A CA 1
ATOM 1104 C C . ARG A 1 148 ? 12.759 -18.610 -18.367 1.00 19.29 148 ARG A C 1
ATOM 1105 O O . ARG A 1 148 ? 12.192 -17.546 -18.117 1.00 20.20 148 ARG A O 1
ATOM 1113 N N . VAL A 1 149 ? 12.417 -19.773 -17.808 1.00 20.43 149 VAL A N 1
ATOM 1114 C CA . VAL A 1 149 ? 11.324 -19.829 -16.830 1.00 16.01 149 VAL A CA 1
ATOM 1115 C C . VAL A 1 149 ? 11.639 -18.944 -15.632 1.00 17.53 149 VAL A C 1
ATOM 1116 O O . VAL A 1 149 ? 10.782 -18.154 -15.229 1.00 17.82 149 VAL A O 1
ATOM 1120 N N . GLU A 1 150 ? 12.811 -19.118 -15.029 1.00 18.24 150 GLU A N 1
ATOM 1121 C CA . GLU A 1 150 ? 13.186 -18.335 -13.855 1.00 17.81 150 GLU A CA 1
ATOM 1122 C C . GLU A 1 150 ? 13.187 -16.840 -14.145 1.00 22.16 150 GLU A C 1
ATOM 1123 O O . GLU A 1 150 ? 12.676 -16.021 -13.367 1.00 21.55 150 GLU A O 1
ATOM 1129 N N . GLN A 1 151 ? 13.790 -16.478 -15.271 1.00 21.32 151 GLN A N 1
ATOM 1130 C CA . GLN A 1 151 ? 13.877 -15.075 -15.704 1.00 22.57 151 GLN A CA 1
ATOM 1131 C C . GLN A 1 151 ? 12.509 -14.447 -15.890 1.00 20.88 151 GLN A C 1
ATOM 1132 O O . GLN A 1 151 ? 12.217 -13.308 -15.474 1.00 18.13 151 GLN A O 1
ATOM 1138 N N . GLU A 1 152 ? 11.601 -15.180 -16.531 1.00 16.56 152 GLU A N 1
ATOM 1139 C CA . GLU A 1 152 ? 10.236 -14.737 -16.767 1.00 15.65 152 GLU A CA 1
ATOM 1140 C C . GLU A 1 152 ? 9.468 -14.585 -15.456 1.00 16.65 152 GLU A C 1
ATOM 1141 O O . GLU A 1 152 ? 8.761 -13.598 -15.254 1.00 17.26 152 GLU A O 1
ATOM 1147 N N . ALA A 1 153 ? 9.594 -15.543 -14.548 1.00 15.51 153 ALA A N 1
ATOM 1148 C CA . ALA A 1 153 ? 8.924 -15.487 -13.261 1.00 15.94 153 ALA A CA 1
ATOM 1149 C C . ALA A 1 153 ? 9.299 -14.210 -12.502 1.00 18.95 153 ALA A C 1
ATOM 1150 O O . ALA A 1 153 ? 8.424 -13.497 -12.008 1.00 18.57 153 ALA A O 1
ATOM 1152 N N . LYS A 1 154 ? 10.597 -13.955 -12.407 1.00 18.40 154 LYS A N 1
ATOM 1153 C CA . LYS A 1 154 ? 11.085 -12.762 -11.729 1.00 14.16 154 LYS A CA 1
ATOM 1154 C C . LYS A 1 154 ? 10.599 -11.509 -12.437 1.00 16.17 154 LYS A C 1
ATOM 1155 O O . LYS A 1 154 ? 10.146 -10.568 -11.793 1.00 15.38 154 LYS A O 1
ATOM 1161 N N . ARG A 1 155 ? 10.741 -11.482 -13.773 1.00 16.69 155 ARG A N 1
ATOM 1162 C CA . ARG A 1 155 ? 10.320 -10.303 -14.526 1.00 17.53 155 ARG A CA 1
ATOM 1163 C C . ARG A 1 155 ? 8.847 -9.977 -14.359 1.00 16.29 155 ARG A C 1
ATOM 1164 O O . ARG A 1 155 ? 8.473 -8.827 -14.084 1.00 19.24 155 ARG A O 1
ATOM 1172 N N . ARG A 1 156 ? 7.977 -10.990 -14.488 1.00 16.55 156 ARG A N 1
ATOM 1173 C CA . ARG A 1 156 ? 6.547 -10.777 -14.363 1.00 14.71 156 ARG A CA 1
ATOM 1174 C C . ARG A 1 156 ? 6.178 -10.372 -12.935 1.00 17.39 156 ARG A C 1
ATOM 1175 O O . ARG A 1 156 ? 5.401 -9.437 -12.741 1.00 17.51 156 ARG A O 1
ATOM 1183 N N . PHE A 1 157 ? 6.777 -11.049 -11.953 1.00 14.83 157 PHE A N 1
ATOM 1184 C CA . PHE A 1 157 ? 6.470 -10.666 -10.565 1.00 14.87 157 PHE A CA 1
ATOM 1185 C C . PHE A 1 157 ? 6.864 -9.217 -10.302 1.00 13.42 157 PHE A C 1
ATOM 1186 O O . PHE A 1 157 ? 6.072 -8.467 -9.725 1.00 16.08 157 PHE A O 1
ATOM 1194 N N . GLU A 1 158 ? 8.076 -8.838 -10.702 1.00 14.44 158 GLU A N 1
ATOM 1195 C CA . GLU A 1 158 ? 8.527 -7.468 -10.432 1.00 14.66 158 GLU A CA 1
ATOM 1196 C C . GLU A 1 158 ? 7.741 -6.444 -11.228 1.00 12.81 158 GLU A C 1
ATOM 1197 O O . GLU A 1 158 ? 7.445 -5.346 -10.727 1.00 15.13 158 GLU A O 1
ATOM 1203 N N . LYS A 1 159 ? 7.410 -6.762 -12.485 1.00 14.84 159 LYS A N 1
ATOM 1204 C CA . LYS A 1 159 ? 6.626 -5.841 -13.295 1.00 17.39 159 LYS A CA 1
ATOM 1205 C C . LYS A 1 159 ? 5.284 -5.501 -12.649 1.00 17.02 159 LYS A C 1
ATOM 1206 O O . LYS A 1 159 ? 4.964 -4.317 -12.461 1.00 16.86 159 LYS A O 1
ATOM 1212 N N . TYR A 1 160 ? 4.544 -6.539 -12.239 1.00 17.72 160 TYR A N 1
ATOM 1213 C CA . TYR A 1 160 ? 3.216 -6.319 -11.676 1.00 15.00 160 TYR A CA 1
ATOM 1214 C C . TYR A 1 160 ? 3.266 -5.920 -10.211 1.00 14.50 160 TYR A C 1
ATOM 1215 O O . TYR A 1 160 ? 2.389 -5.194 -9.755 1.00 14.35 160 TYR A O 1
ATOM 1224 N N . GLY A 1 161 ? 4.336 -6.297 -9.527 1.00 12.61 161 GLY A N 1
ATOM 1225 C CA . GLY A 1 161 ? 4.539 -5.876 -8.121 1.00 10.88 161 GLY A CA 1
ATOM 1226 C C . GLY A 1 161 ? 4.650 -4.347 -8.099 1.00 15.73 161 GLY A C 1
ATOM 1227 O O . GLY A 1 161 ? 4.060 -3.649 -7.269 1.00 14.81 161 GLY A O 1
ATOM 1228 N N . GLN A 1 162 ? 5.516 -3.858 -8.992 1.00 14.44 162 GLN A N 1
ATOM 1229 C CA . GLN A 1 162 ? 5.689 -2.423 -9.173 1.00 12.71 162 GLN A CA 1
ATOM 1230 C C . GLN A 1 162 ? 4.360 -1.782 -9.558 1.00 12.55 162 GLN A C 1
ATOM 1231 O O . GLN A 1 162 ? 3.992 -0.752 -9.004 1.00 13.03 162 GLN A O 1
ATOM 1237 N N . LEU A 1 163 ? 3.626 -2.310 -10.531 1.00 12.95 163 LEU A N 1
ATOM 1238 C CA . LEU A 1 163 ? 2.360 -1.723 -10.963 1.00 13.43 163 LEU A CA 1
ATOM 1239 C C . LEU A 1 163 ? 1.401 -1.544 -9.801 1.00 16.89 163 LEU A C 1
ATOM 1240 O O . LEU A 1 163 ? 0.857 -0.461 -9.593 1.00 13.56 163 LEU A O 1
ATOM 1245 N N . PHE A 1 164 ? 1.234 -2.605 -9.002 1.00 12.83 164 PHE A N 1
ATOM 1246 C CA . PHE A 1 164 ? 0.311 -2.514 -7.882 1.00 13.14 164 PHE A CA 1
ATOM 1247 C C . PHE A 1 164 ? 0.771 -1.475 -6.858 1.00 12.44 164 PHE A C 1
ATOM 1248 O O . PHE A 1 164 ? -0.045 -0.671 -6.401 1.00 12.73 164 PHE A O 1
ATOM 1256 N N . MET A 1 165 ? 2.056 -1.526 -6.480 1.00 13.32 165 MET A N 1
ATOM 1257 C CA . MET A 1 165 ? 2.504 -0.561 -5.464 1.00 12.76 165 MET A CA 1
ATOM 1258 C C . MET A 1 165 ? 2.513 0.866 -5.988 1.00 13.03 165 MET A C 1
ATOM 1259 O O . MET A 1 165 ? 2.078 1.815 -5.323 1.00 12.54 165 MET A O 1
ATOM 1264 N N . GLU A 1 166 ? 3.059 1.076 -7.184 1.00 14.27 166 GLU A N 1
ATOM 1265 C CA . GLU A 1 166 ? 3.122 2.445 -7.703 1.00 15.46 166 GLU A CA 1
ATOM 1266 C C . GLU A 1 166 ? 1.751 3.012 -7.990 1.00 13.40 166 GLU A C 1
ATOM 1267 O O . GLU A 1 166 ? 1.507 4.173 -7.672 1.00 14.85 166 GLU A O 1
ATOM 1273 N N . GLU A 1 167 ? 0.826 2.233 -8.566 1.00 13.85 167 GLU A N 1
ATOM 1274 C CA . GLU A 1 167 ? -0.485 2.773 -8.863 1.00 14.24 167 GLU A CA 1
ATOM 1275 C C . GLU A 1 167 ? -1.281 3.123 -7.629 1.00 15.78 167 GLU A C 1
ATOM 1276 O O . GLU A 1 167 ? -1.986 4.128 -7.597 1.00 16.16 167 GLU A O 1
ATOM 1282 N N . THR A 1 168 ? -1.126 2.310 -6.584 1.00 14.60 168 THR A N 1
ATOM 1283 C CA . THR A 1 168 ? -1.826 2.574 -5.327 1.00 12.22 168 THR A CA 1
ATOM 1284 C C . THR A 1 168 ? -1.308 3.875 -4.705 1.00 11.92 168 THR A C 1
ATOM 1285 O O . THR A 1 168 ? -2.090 4.683 -4.206 1.00 14.36 168 THR A O 1
ATOM 1289 N N . LEU A 1 169 ? 0.019 4.019 -4.719 1.00 13.20 169 LEU A N 1
ATOM 1290 C CA . LEU A 1 169 ? 0.604 5.239 -4.139 1.00 9.82 169 LEU A CA 1
ATOM 1291 C C . LEU A 1 169 ? 0.183 6.450 -4.961 1.00 12.22 169 LEU A C 1
ATOM 1292 O O . LEU A 1 169 ? -0.153 7.484 -4.375 1.00 13.60 169 LEU A O 1
ATOM 1297 N N . LYS A 1 170 ? 0.157 6.325 -6.291 1.00 13.23 170 LYS A N 1
ATOM 1298 C CA . LYS A 1 170 ? -0.276 7.437 -7.145 1.00 13.90 170 LYS A CA 1
ATOM 1299 C C . LYS A 1 170 ? -1.719 7.815 -6.869 1.00 14.88 170 LYS A C 1
ATOM 1300 O O . LYS A 1 170 ? -2.043 9.003 -6.765 1.00 18.91 170 LYS A O 1
ATOM 1306 N N . ALA A 1 171 ? -2.585 6.819 -6.681 1.00 12.29 171 ALA A N 1
ATOM 1307 C CA . ALA A 1 171 ? -3.979 7.054 -6.359 1.00 12.30 171 ALA A CA 1
ATOM 1308 C C . ALA A 1 171 ? -4.122 7.798 -5.035 1.00 14.97 171 ALA A C 1
ATOM 1309 O O . ALA A 1 171 ? -4.856 8.768 -4.935 1.00 16.94 171 ALA A O 1
ATOM 1311 N N . ALA A 1 172 ? -3.381 7.381 -4.003 1.00 13.77 172 ALA A N 1
ATOM 1312 C CA . ALA A 1 172 ? -3.455 8.033 -2.710 1.00 13.27 172 ALA A CA 1
ATOM 1313 C C . ALA A 1 172 ? -3.031 9.494 -2.821 1.00 12.98 172 ALA A C 1
ATOM 1314 O O . ALA A 1 172 ? -3.678 10.374 -2.262 1.00 14.88 172 ALA A O 1
ATOM 1316 N N . LYS A 1 173 ? -1.922 9.709 -3.541 1.00 14.14 173 LYS A N 1
ATOM 1317 C CA . LYS A 1 173 ? -1.412 11.073 -3.688 1.00 12.83 173 LYS A CA 1
ATOM 1318 C C . LYS A 1 173 ? -2.370 11.942 -4.486 1.00 13.84 173 LYS A C 1
ATOM 1319 O O . LYS A 1 173 ? -2.508 13.143 -4.207 1.00 15.94 173 LYS A O 1
ATOM 1325 N N . ARG A 1 174 ? -2.995 11.369 -5.503 1.00 13.63 174 ARG A N 1
ATOM 1326 C CA . ARG A 1 174 ? -3.936 12.158 -6.314 1.00 17.42 174 ARG A CA 1
ATOM 1327 C C . ARG A 1 174 ? -5.189 12.506 -5.534 1.00 16.76 174 ARG A C 1
ATOM 1328 O O . ARG A 1 174 ? -5.685 13.630 -5.568 1.00 16.64 174 ARG A O 1
ATOM 1336 N N . MET A 1 175 ? -5.717 11.534 -4.777 1.00 17.71 175 MET A N 1
ATOM 1337 C CA . MET A 1 175 ? -6.932 11.753 -4.003 1.00 16.78 175 MET A CA 1
ATOM 1338 C C . MET A 1 175 ? -6.746 12.632 -2.786 1.00 12.86 175 MET A C 1
ATOM 1339 O O . MET A 1 175 ? -7.620 13.393 -2.369 1.00 16.47 175 MET A O 1
ATOM 1344 N N . ARG A 1 176 ? -5.569 12.539 -2.160 1.00 13.04 176 ARG A N 1
ATOM 1345 C CA . ARG A 1 176 ? -5.232 13.305 -0.960 1.00 11.96 176 ARG A CA 1
ATOM 1346 C C . ARG A 1 176 ? -3.885 13.967 -1.195 1.00 15.17 176 ARG A C 1
ATOM 1347 O O . ARG A 1 176 ? -2.870 13.577 -0.644 1.00 14.38 176 ARG A O 1
ATOM 1355 N N . PRO A 1 177 ? -3.889 15.033 -2.013 1.00 13.64 177 PRO A N 1
ATOM 1356 C CA . PRO A 1 177 ? -2.669 15.699 -2.427 1.00 17.14 177 PRO A CA 1
ATOM 1357 C C . PRO A 1 177 ? -1.977 16.601 -1.442 1.00 14.12 177 PRO A C 1
ATOM 1358 O O . PRO A 1 177 ? -0.795 16.913 -1.692 1.00 16.67 177 PRO A O 1
ATOM 1362 N N . ALA A 1 178 ? -2.610 16.967 -0.343 1.00 15.79 178 ALA A N 1
ATOM 1363 C CA . ALA A 1 178 ? -1.954 17.791 0.655 1.00 15.50 178 ALA A CA 1
ATOM 1364 C C . ALA A 1 178 ? -1.144 16.965 1.656 1.00 13.58 178 ALA A C 1
ATOM 1365 O O . ALA A 1 178 ? -0.401 17.554 2.447 1.00 16.87 178 ALA A O 1
ATOM 1367 N N . ALA A 1 179 ? -1.274 15.642 1.619 1.00 14.70 179 ALA A N 1
ATOM 1368 C CA . ALA A 1 179 ? -0.605 14.788 2.591 1.00 14.32 179 ALA A CA 1
ATOM 1369 C C . ALA A 1 179 ? 0.749 14.312 2.085 1.00 12.85 179 ALA A C 1
ATOM 1370 O O . ALA A 1 179 ? 1.076 14.444 0.898 1.00 15.66 179 ALA A O 1
ATOM 1372 N N . ASN A 1 180 ? 1.560 13.800 3.010 1.00 14.47 180 ASN A N 1
ATOM 1373 C CA . ASN A 1 180 ? 2.843 13.222 2.619 1.00 14.22 180 ASN A CA 1
ATOM 1374 C C . ASN A 1 180 ? 2.641 11.704 2.731 1.00 11.86 180 ASN A C 1
ATOM 1375 O O . ASN A 1 180 ? 2.394 11.238 3.843 1.00 13.72 180 ASN A O 1
ATOM 1380 N N . TRP A 1 181 ? 2.714 11.012 1.627 1.00 10.98 181 TRP A N 1
ATOM 1381 C CA . TRP A 1 181 ? 2.463 9.581 1.551 1.00 11.62 181 TRP A CA 1
ATOM 1382 C C . TRP A 1 181 ? 3.699 8.704 1.422 1.00 11.09 181 TRP A C 1
ATOM 1383 O O . TRP A 1 181 ? 4.716 9.008 0.807 1.00 12.18 181 TRP A O 1
ATOM 1394 N N . GLY A 1 182 ? 3.538 7.520 2.058 1.00 11.66 182 GLY A N 1
ATOM 1395 C CA . GLY A 1 182 ? 4.607 6.515 1.931 1.00 10.36 182 GLY A CA 1
ATOM 1396 C C . GLY A 1 182 ? 4.110 5.141 2.381 1.00 10.89 182 GLY A C 1
ATOM 1397 O O . GLY A 1 182 ? 3.083 5.054 3.055 1.00 11.27 182 GLY A O 1
ATOM 1398 N N . TYR A 1 183 ? 4.864 4.115 2.015 1.00 11.02 183 TYR A N 1
ATOM 1399 C CA . TYR A 1 183 ? 4.583 2.761 2.450 1.00 10.61 183 TYR A CA 1
ATOM 1400 C C . TYR A 1 183 ? 5.356 2.436 3.723 1.00 11.59 183 TYR A C 1
ATOM 1401 O O . TYR A 1 183 ? 6.560 2.653 3.838 1.00 10.77 183 TYR A O 1
ATOM 1410 N N . TYR A 1 184 ? 4.645 1.828 4.676 1.00 10.43 184 TYR A N 1
ATOM 1411 C CA . TYR A 1 184 ? 5.273 1.352 5.896 1.00 9.85 184 TYR A CA 1
ATOM 1412 C C . TYR A 1 184 ? 6.424 0.419 5.591 1.00 11.24 184 TYR A C 1
ATOM 1413 O O . TYR A 1 184 ? 6.314 -0.508 4.784 1.00 12.03 184 TYR A O 1
ATOM 1422 N N . ALA A 1 185 ? 7.545 0.602 6.266 1.00 10.52 185 ALA A N 1
ATOM 1423 C CA . ALA A 1 185 ? 8.708 -0.244 6.261 1.00 13.94 185 ALA A CA 1
ATOM 1424 C C . ALA A 1 185 ? 9.660 -0.113 5.085 1.00 15.31 185 ALA A C 1
ATOM 1425 O O . ALA A 1 185 ? 10.695 -0.788 5.169 1.00 16.45 185 ALA A O 1
ATOM 1427 N N . TYR A 1 186 ? 9.367 0.699 4.077 1.00 12.07 186 TYR A N 1
ATOM 1428 C CA . TYR A 1 186 ? 10.351 0.853 2.992 1.00 14.04 186 TYR A CA 1
ATOM 1429 C C . TYR A 1 186 ? 11.162 2.111 3.259 1.00 13.40 186 TYR A C 1
ATOM 1430 O O . TYR A 1 186 ? 10.643 3.121 3.732 1.00 14.52 186 TYR A O 1
ATOM 1439 N N . PRO A 1 187 ? 12.461 2.082 2.970 1.00 13.04 187 PRO A N 1
ATOM 1440 C CA . PRO A 1 187 ? 13.153 0.955 2.422 1.00 13.88 187 PRO A CA 1
ATOM 1441 C C . PRO A 1 187 ? 13.552 -0.086 3.451 1.00 16.04 187 PRO A C 1
ATOM 1442 O O . PRO A 1 187 ? 13.819 0.218 4.621 1.00 15.48 187 PRO A O 1
ATOM 1446 N N . TYR A 1 188 ? 13.638 -1.329 2.986 1.00 13.92 188 TYR A N 1
ATOM 1447 C CA . TYR A 1 188 ? 14.113 -2.446 3.798 1.00 17.04 188 TYR A CA 1
ATOM 1448 C C . TYR A 1 188 ? 15.638 -2.411 3.876 1.00 17.31 188 TYR A C 1
ATOM 1449 O O . TYR A 1 188 ? 16.307 -1.686 3.137 1.00 16.18 188 TYR A O 1
ATOM 1458 N N . CYS A 1 189 ? 16.199 -3.158 4.821 1.00 15.69 189 CYS A N 1
ATOM 1459 C CA . CYS A 1 189 ? 17.616 -3.158 5.146 1.00 14.39 189 CYS A CA 1
ATOM 1460 C C . CYS A 1 189 ? 18.184 -4.554 5.369 1.00 20.44 189 CYS A C 1
ATOM 1461 O O . CYS A 1 189 ? 19.244 -4.948 4.861 1.00 19.76 189 CYS A O 1
ATOM 1464 N N . TYR A 1 190 ? 17.467 -5.344 6.150 1.00 18.85 190 TYR A N 1
ATOM 1465 C CA . TYR A 1 190 ? 17.755 -6.726 6.494 1.00 15.79 190 TYR A CA 1
ATOM 1466 C C . TYR A 1 190 ? 19.079 -6.898 7.242 1.00 19.34 190 TYR A C 1
ATOM 1467 O O . TYR A 1 190 ? 19.839 -7.840 6.988 1.00 23.48 190 TYR A O 1
ATOM 1476 N N . ASN A 1 191 ? 19.365 -5.987 8.161 1.00 21.12 191 ASN A N 1
ATOM 1477 C CA . ASN A 1 191 ? 20.566 -6.043 8.988 1.00 18.32 191 ASN A CA 1
ATOM 1478 C C . ASN A 1 191 ? 20.281 -6.999 10.152 1.00 26.96 191 ASN A C 1
ATOM 1479 O O . ASN A 1 191 ? 19.110 -7.248 10.440 1.00 28.16 191 ASN A O 1
ATOM 1484 N N . LEU A 1 192 ? 21.332 -7.511 10.780 1.00 25.12 192 LEU A N 1
ATOM 1485 C CA . LEU A 1 192 ? 21.102 -8.410 11.892 1.00 31.42 192 LEU A CA 1
ATOM 1486 C C . LEU A 1 192 ? 20.136 -9.578 11.568 1.00 35.71 192 LEU A C 1
ATOM 1487 O O . LEU A 1 192 ? 19.279 -9.974 12.353 1.00 36.96 192 LEU A O 1
ATOM 1492 N N . THR A 1 193 ? 20.294 -10.118 10.319 0.00 36.34 193 THR A N 1
ATOM 1493 C CA . THR A 1 193 ? 19.588 -11.314 9.762 0.00 36.45 193 THR A CA 1
ATOM 1494 C C . THR A 1 193 ? 20.646 -12.430 9.712 0.00 46.97 193 THR A C 1
ATOM 1495 O O . THR A 1 193 ? 21.817 -12.091 9.941 0.00 36.56 193 THR A O 1
ATOM 1499 N N . PRO A 1 194 ? 20.369 -13.748 9.446 0.00 36.57 194 PRO A N 1
ATOM 1500 C CA . PRO A 1 194 ? 21.546 -14.705 9.414 0.00 36.61 194 PRO A CA 1
ATOM 1501 C C . PRO A 1 194 ? 22.632 -14.356 8.450 1.00 41.82 194 PRO A C 1
ATOM 1502 O O . PRO A 1 194 ? 23.811 -14.164 8.746 1.00 45.76 194 PRO A O 1
ATOM 1506 N N . ASN A 1 195 ? 22.125 -14.313 7.271 1.00 42.21 195 ASN A N 1
ATOM 1507 C CA . ASN A 1 195 ? 22.874 -14.017 6.109 1.00 42.04 195 ASN A CA 1
ATOM 1508 C C . ASN A 1 195 ? 23.618 -12.695 6.249 1.00 39.31 195 ASN A C 1
ATOM 1509 O O . ASN A 1 195 ? 24.679 -12.503 5.667 1.00 40.17 195 ASN A O 1
ATOM 1514 N N . GLN A 1 196 ? 23.058 -11.776 7.040 1.00 33.27 196 GLN A N 1
ATOM 1515 C CA . GLN A 1 196 ? 23.653 -10.460 7.266 1.00 32.49 196 GLN A CA 1
ATOM 1516 C C . GLN A 1 196 ? 23.614 -10.222 8.782 1.00 38.31 196 GLN A C 1
ATOM 1517 O O . GLN A 1 196 ? 22.682 -9.599 9.311 1.00 31.66 196 GLN A O 1
ATOM 1523 N N . PRO A 1 197 ? 24.628 -10.708 9.477 1.00 41.70 197 PRO A N 1
ATOM 1524 C CA . PRO A 1 197 ? 24.717 -10.556 10.914 1.00 40.99 197 PRO A CA 1
ATOM 1525 C C . PRO A 1 197 ? 25.097 -9.194 11.445 1.00 39.43 197 PRO A C 1
ATOM 1526 O O . PRO A 1 197 ? 24.712 -8.889 12.584 1.00 42.77 197 PRO A O 1
ATOM 1530 N N . SER A 1 198 ? 25.831 -8.380 10.697 1.00 33.99 198 SER A N 1
ATOM 1531 C CA . SER A 1 198 ? 26.211 -7.061 11.199 1.00 29.90 198 SER A CA 1
ATOM 1532 C C . SER A 1 198 ? 25.037 -6.086 11.121 1.00 29.55 198 SER A C 1
ATOM 1533 O O . SER A 1 198 ? 23.976 -6.389 10.583 1.00 27.25 198 SER A O 1
ATOM 1536 N N . ALA A 1 199 ? 25.259 -4.884 11.638 1.00 24.47 199 ALA A N 1
ATOM 1537 C CA . ALA A 1 199 ? 24.264 -3.828 11.665 1.00 25.01 199 ALA A CA 1
ATOM 1538 C C . ALA A 1 199 ? 24.121 -3.107 10.327 1.00 21.90 199 ALA A C 1
ATOM 1539 O O . ALA A 1 199 ? 23.170 -2.333 10.151 1.00 20.19 199 ALA A O 1
ATOM 1541 N N . GLN A 1 200 ? 25.040 -3.309 9.395 1.00 21.58 200 GLN A N 1
ATOM 1542 C CA . GLN A 1 200 ? 24.927 -2.703 8.074 1.00 23.36 200 GLN A CA 1
ATOM 1543 C C . GLN A 1 200 ? 23.826 -3.414 7.280 1.00 20.95 200 GLN A C 1
ATOM 1544 O O . GLN A 1 200 ? 23.595 -4.620 7.426 1.00 21.57 200 GLN A O 1
ATOM 1550 N N . CYS A 1 201 ? 23.147 -2.679 6.382 1.00 16.27 201 CYS A N 1
ATOM 1551 C CA . CYS A 1 201 ? 22.136 -3.344 5.567 1.00 16.55 201 CYS A CA 1
ATOM 1552 C C . CYS A 1 201 ? 22.774 -4.316 4.571 1.00 18.43 201 CYS A C 1
ATOM 1553 O O . CYS A 1 201 ? 23.943 -4.133 4.213 1.00 20.76 201 CYS A O 1
ATOM 1556 N N . GLU A 1 202 ? 22.010 -5.293 4.107 1.00 19.12 202 GLU A N 1
ATOM 1557 C CA . GLU A 1 202 ? 22.521 -6.247 3.125 1.00 17.50 202 GLU A CA 1
ATOM 1558 C C . GLU A 1 202 ? 22.926 -5.449 1.884 1.00 18.60 202 GLU A C 1
ATOM 1559 O O . GLU A 1 202 ? 22.160 -4.587 1.448 1.00 18.06 202 GLU A O 1
ATOM 1565 N N . ALA A 1 203 ? 24.100 -5.751 1.333 1.00 17.91 203 ALA A N 1
ATOM 1566 C CA . ALA A 1 203 ? 24.552 -4.965 0.176 1.00 16.47 203 ALA A CA 1
ATOM 1567 C C . ALA A 1 203 ? 23.665 -5.075 -1.043 1.00 16.65 203 ALA A C 1
ATOM 1568 O O . ALA A 1 203 ? 23.410 -4.045 -1.697 1.00 18.66 203 ALA A O 1
ATOM 1570 N N . THR A 1 204 ? 23.189 -6.282 -1.354 1.00 16.77 204 THR A N 1
ATOM 1571 C CA . THR A 1 204 ? 22.343 -6.418 -2.546 1.00 16.31 204 THR A CA 1
ATOM 1572 C C . THR A 1 204 ? 21.054 -5.621 -2.372 1.00 16.02 204 THR A C 1
ATOM 1573 O O . THR A 1 204 ? 20.618 -5.001 -3.338 1.00 14.93 204 THR A O 1
ATOM 1577 N N . THR A 1 205 ? 20.505 -5.604 -1.169 1.00 16.59 205 THR A N 1
ATOM 1578 C CA . THR A 1 205 ? 19.308 -4.813 -0.864 1.00 15.65 205 THR A CA 1
ATOM 1579 C C . THR A 1 205 ? 19.574 -3.332 -1.056 1.00 18.57 205 THR A C 1
ATOM 1580 O O . THR A 1 205 ? 18.724 -2.605 -1.585 1.00 15.24 205 THR A O 1
ATOM 1584 N N . MET A 1 206 ? 20.784 -2.869 -0.716 1.00 15.03 206 MET A N 1
ATOM 1585 C CA . MET A 1 206 ? 21.089 -1.455 -0.930 1.00 14.63 206 MET A CA 1
ATOM 1586 C C . MET A 1 206 ? 21.004 -1.159 -2.425 1.00 13.01 206 MET A C 1
ATOM 1587 O O . MET A 1 206 ? 20.443 -0.135 -2.805 1.00 12.97 206 MET A O 1
ATOM 1592 N N . GLN A 1 207 ? 21.566 -2.053 -3.236 1.00 16.56 207 GLN A N 1
ATOM 1593 C CA . GLN A 1 207 ? 21.539 -1.875 -4.679 1.00 17.89 207 GLN A CA 1
ATOM 1594 C C . GLN A 1 207 ? 20.109 -1.909 -5.228 1.00 17.21 207 GLN A C 1
ATOM 1595 O O . GLN A 1 207 ? 19.743 -1.053 -6.046 1.00 17.08 207 GLN A O 1
ATOM 1601 N N . GLU A 1 208 ? 19.314 -2.849 -4.732 1.00 15.89 208 GLU A N 1
ATOM 1602 C CA . GLU A 1 208 ? 17.909 -2.921 -5.143 1.00 15.31 208 GLU A CA 1
ATOM 1603 C C . GLU A 1 208 ? 17.152 -1.685 -4.688 1.00 19.29 208 GLU A C 1
ATOM 1604 O O . GLU A 1 208 ? 16.309 -1.174 -5.436 1.00 17.34 208 GLU A O 1
ATOM 1610 N N . ASN A 1 209 ? 17.441 -1.113 -3.512 1.00 15.07 209 ASN A N 1
ATOM 1611 C CA . ASN A 1 209 ? 16.771 0.128 -3.126 1.00 10.81 209 ASN A CA 1
ATOM 1612 C C . ASN A 1 209 ? 17.147 1.268 -4.063 1.00 14.75 209 ASN A C 1
ATOM 1613 O O . ASN A 1 209 ? 16.315 2.109 -4.394 1.00 17.44 209 ASN A O 1
ATOM 1618 N N . ASP A 1 210 ? 18.426 1.287 -4.476 1.00 13.37 210 ASP A N 1
ATOM 1619 C CA . ASP A 1 210 ? 18.884 2.329 -5.382 1.00 22.38 210 ASP A CA 1
ATOM 1620 C C . ASP A 1 210 ? 18.120 2.265 -6.705 1.00 16.85 210 ASP A C 1
ATOM 1621 O O . ASP A 1 210 ? 17.880 3.337 -7.269 1.00 29.35 210 ASP A O 1
ATOM 1626 N N . LYS A 1 211 ? 17.753 1.086 -7.171 1.00 18.76 211 LYS A N 1
ATOM 1627 C CA . LYS A 1 211 ? 17.082 0.982 -8.465 1.00 26.70 211 LYS A CA 1
ATOM 1628 C C . LYS A 1 211 ? 15.572 1.087 -8.365 1.00 28.53 211 LYS A C 1
ATOM 1629 O O . LYS A 1 211 ? 14.839 0.976 -9.352 1.00 32.17 211 LYS A O 1
ATOM 1635 N N . MET A 1 212 ? 15.063 1.327 -7.164 1.00 19.35 212 MET A N 1
ATOM 1636 C CA . MET A 1 212 ? 13.639 1.456 -6.925 1.00 16.59 212 MET A CA 1
ATOM 1637 C C . MET A 1 212 ? 13.199 2.908 -6.864 1.00 20.97 212 MET A C 1
ATOM 1638 O O . MET A 1 212 ? 12.340 3.323 -6.093 1.00 16.86 212 MET A O 1
ATOM 1643 N N . SER A 1 213 ? 13.715 3.722 -7.795 1.00 21.99 213 SER A N 1
ATOM 1644 C CA . SER A 1 213 ? 13.356 5.122 -7.938 1.00 23.12 213 SER A CA 1
ATOM 1645 C C . SER A 1 213 ? 11.887 5.299 -8.270 1.00 23.16 213 SER A C 1
ATOM 1646 O O . SER A 1 213 ? 11.238 6.256 -7.839 1.00 20.72 213 SER A O 1
ATOM 1649 N N . TRP A 1 214 ? 11.274 4.305 -8.928 1.00 15.96 214 TRP A N 1
ATOM 1650 C CA . TRP A 1 214 ? 9.861 4.364 -9.235 1.00 18.17 214 TRP A CA 1
ATOM 1651 C C . TRP A 1 214 ? 9.057 4.489 -7.934 1.00 19.77 214 TRP A C 1
ATOM 1652 O O . TRP A 1 214 ? 7.998 5.093 -7.959 1.00 20.83 214 TRP A O 1
ATOM 1663 N N . LEU A 1 215 ? 9.538 3.883 -6.845 1.00 17.82 215 LEU A N 1
ATOM 1664 C CA . LEU A 1 215 ? 8.838 4.006 -5.574 1.00 13.43 215 LEU A CA 1
ATOM 1665 C C . LEU A 1 215 ? 9.288 5.212 -4.762 1.00 14.37 215 LEU A C 1
ATOM 1666 O O . LEU A 1 215 ? 8.488 6.056 -4.367 1.00 15.34 215 LEU A O 1
ATOM 1671 N N . PHE A 1 216 ? 10.602 5.299 -4.526 1.00 14.97 216 PHE A N 1
ATOM 1672 C CA . PHE A 1 216 ? 11.106 6.360 -3.645 1.00 12.87 216 PHE A CA 1
ATOM 1673 C C . PHE A 1 216 ? 10.984 7.752 -4.197 1.00 16.32 216 PHE A C 1
ATOM 1674 O O . PHE A 1 216 ? 10.786 8.677 -3.395 1.00 18.56 216 PHE A O 1
ATOM 1682 N N . GLU A 1 217 ? 11.019 7.959 -5.517 1.00 15.37 217 GLU A N 1
ATOM 1683 C CA . GLU A 1 217 ? 10.829 9.331 -6.011 1.00 19.97 217 GLU A CA 1
ATOM 1684 C C . GLU A 1 217 ? 9.361 9.734 -5.910 1.00 17.58 217 GLU A C 1
ATOM 1685 O O . GLU A 1 217 ? 9.041 10.919 -5.805 1.00 21.62 217 GLU A O 1
ATOM 1691 N N . SER A 1 218 ? 8.448 8.762 -5.878 1.00 16.90 218 SER A N 1
ATOM 1692 C CA . SER A 1 218 ? 7.026 9.032 -5.777 1.00 20.31 218 SER A CA 1
ATOM 1693 C C . SER A 1 218 ? 6.609 9.229 -4.316 1.00 18.45 218 SER A C 1
ATOM 1694 O O . SER A 1 218 ? 5.731 10.048 -4.070 1.00 22.61 218 SER A O 1
ATOM 1697 N N . GLU A 1 219 ? 7.243 8.515 -3.389 1.00 16.23 219 GLU A N 1
ATOM 1698 C CA . GLU A 1 219 ? 6.889 8.714 -1.984 1.00 15.67 219 GLU A CA 1
ATOM 1699 C C . GLU A 1 219 ? 7.284 10.108 -1.500 1.00 19.17 219 GLU A C 1
ATOM 1700 O O . GLU A 1 219 ? 8.291 10.641 -1.965 1.00 17.77 219 GLU A O 1
ATOM 1706 N N . ASP A 1 220 ? 6.546 10.639 -0.541 1.00 14.87 220 ASP A N 1
ATOM 1707 C CA . ASP A 1 220 ? 6.887 11.925 0.068 1.00 12.81 220 ASP A CA 1
ATOM 1708 C C . ASP A 1 220 ? 7.681 11.727 1.358 1.00 16.82 220 ASP A C 1
ATOM 1709 O O . ASP A 1 220 ? 8.340 12.644 1.841 1.00 18.50 220 ASP A O 1
ATOM 1714 N N . VAL A 1 221 ? 7.520 10.545 1.950 1.00 14.09 221 VAL A N 1
ATOM 1715 C CA . VAL A 1 221 ? 8.147 10.239 3.241 1.00 13.36 221 VAL A CA 1
ATOM 1716 C C . VAL A 1 221 ? 8.546 8.775 3.263 1.00 13.64 221 VAL A C 1
ATOM 1717 O O . VAL A 1 221 ? 7.843 7.885 2.763 1.00 13.34 221 VAL A O 1
ATOM 1721 N N . LEU A 1 222 ? 9.732 8.505 3.801 1.00 14.19 222 LEU A N 1
ATOM 1722 C CA . LEU A 1 222 ? 10.260 7.151 3.932 1.00 12.97 222 LEU A CA 1
ATOM 1723 C C . LEU A 1 222 ? 10.017 6.710 5.371 1.00 13.61 222 LEU A C 1
ATOM 1724 O O . LEU A 1 222 ? 10.294 7.471 6.292 1.00 13.23 222 LEU A O 1
ATOM 1729 N N . LEU A 1 223 ? 9.539 5.479 5.545 1.00 11.21 223 LEU A N 1
ATOM 1730 C CA . LEU A 1 223 ? 9.098 4.961 6.832 1.00 9.69 223 LEU A CA 1
ATOM 1731 C C . LEU A 1 223 ? 9.690 3.633 7.234 1.00 10.31 223 LEU A C 1
ATOM 1732 O O . LEU A 1 223 ? 8.998 2.638 7.466 1.00 12.35 223 LEU A O 1
ATOM 1737 N N . PRO A 1 224 ? 11.012 3.565 7.377 1.00 13.39 224 PRO A N 1
ATOM 1738 C CA . PRO A 1 224 ? 11.687 2.323 7.750 1.00 13.22 224 PRO A CA 1
ATOM 1739 C C . PRO A 1 224 ? 11.168 1.872 9.098 1.00 14.09 224 PRO A C 1
ATOM 1740 O O . PRO A 1 224 ? 10.943 2.747 9.944 1.00 14.24 224 PRO A O 1
ATOM 1744 N N . SER A 1 225 ? 10.919 0.575 9.245 1.00 11.26 225 SER A N 1
ATOM 1745 C CA . SER A 1 225 ? 10.459 0.096 10.567 1.00 14.02 225 SER A CA 1
ATOM 1746 C C . SER A 1 225 ? 11.674 -0.301 11.394 1.00 14.89 225 SER A C 1
ATOM 1747 O O . SER A 1 225 ? 12.472 -1.133 10.959 1.00 14.73 225 SER A O 1
ATOM 1750 N N . VAL A 1 226 ? 11.829 0.263 12.594 1.00 14.60 226 VAL A N 1
ATOM 1751 C CA . VAL A 1 226 ? 13.007 0.049 13.425 1.00 14.56 226 VAL A CA 1
ATOM 1752 C C . VAL A 1 226 ? 12.658 -0.596 14.762 1.00 14.65 226 VAL A C 1
ATOM 1753 O O . VAL A 1 226 ? 13.203 -0.262 15.799 1.00 14.58 226 VAL A O 1
ATOM 1757 N N . TYR A 1 227 ? 11.758 -1.575 14.688 1.00 14.07 227 TYR A N 1
ATOM 1758 C CA . TYR A 1 227 ? 11.349 -2.283 15.913 1.00 15.36 227 TYR A CA 1
ATOM 1759 C C . TYR A 1 227 ? 12.506 -3.102 16.472 1.00 15.11 227 TYR A C 1
ATOM 1760 O O . TYR A 1 227 ? 13.210 -3.810 15.748 1.00 17.67 227 TYR A O 1
ATOM 1769 N N . LEU A 1 228 ? 12.734 -2.954 17.787 1.00 15.99 228 LEU A N 1
ATOM 1770 C CA . LEU A 1 228 ? 13.835 -3.660 18.414 1.00 15.26 228 LEU A CA 1
ATOM 1771 C C . LEU A 1 228 ? 13.539 -5.121 18.714 1.00 16.52 228 LEU A C 1
ATOM 1772 O O . LEU A 1 228 ? 12.395 -5.552 18.811 1.00 19.60 228 LEU A O 1
ATOM 1777 N N . ARG A 1 229 ? 14.633 -5.887 18.775 1.00 21.70 229 ARG A N 1
ATOM 1778 C CA . ARG A 1 229 ? 14.541 -7.293 19.148 1.00 23.24 229 ARG A CA 1
ATOM 1779 C C . ARG A 1 229 ? 15.211 -7.469 20.510 1.00 25.33 229 ARG A C 1
ATOM 1780 O O . ARG A 1 229 ? 16.225 -6.836 20.798 1.00 21.80 229 ARG A O 1
ATOM 1788 N N . TRP A 1 230 ? 14.580 -8.278 21.356 1.00 24.96 230 TRP A N 1
ATOM 1789 C CA . TRP A 1 230 ? 15.081 -8.551 22.696 1.00 26.37 230 TRP A CA 1
ATOM 1790 C C . TRP A 1 230 ? 16.337 -9.412 22.648 1.00 30.76 230 TRP A C 1
ATOM 1791 O O . TRP A 1 230 ? 17.262 -9.221 23.446 1.00 33.79 230 TRP A O 1
ATOM 1802 N N . ASN A 1 231 ? 16.415 -10.331 21.699 1.00 24.66 231 ASN A N 1
ATOM 1803 C CA . ASN A 1 231 ? 17.562 -11.216 21.528 1.00 28.16 231 ASN A CA 1
ATOM 1804 C C . ASN A 1 231 ? 18.679 -10.557 20.729 1.00 29.26 231 ASN A C 1
ATOM 1805 O O . ASN A 1 231 ? 19.041 -10.960 19.625 1.00 30.07 231 ASN A O 1
ATOM 1810 N N . LEU A 1 232 ? 19.231 -9.484 21.262 1.00 25.13 232 LEU A N 1
ATOM 1811 C CA . LEU A 1 232 ? 20.291 -8.695 20.672 1.00 26.74 232 LEU A CA 1
ATOM 1812 C C . LEU A 1 232 ? 20.991 -7.969 21.825 1.00 27.07 232 LEU A C 1
ATOM 1813 O O . LEU A 1 232 ? 20.350 -7.754 22.865 1.00 25.46 232 LEU A O 1
ATOM 1818 N N . THR A 1 233 ? 22.246 -7.586 21.672 1.00 22.72 233 THR A N 1
ATOM 1819 C CA . THR A 1 233 ? 22.921 -6.803 22.703 1.00 22.89 233 THR A CA 1
ATOM 1820 C C . THR A 1 233 ? 22.362 -5.386 22.674 1.00 23.13 233 THR A C 1
ATOM 1821 O O . THR A 1 233 ? 21.761 -4.972 21.672 1.00 23.80 233 THR A O 1
ATOM 1825 N N . SER A 1 234 ? 22.644 -4.579 23.690 1.00 21.85 234 SER A N 1
ATOM 1826 C CA . SER A 1 234 ? 22.244 -3.184 23.713 1.00 21.35 234 SER A CA 1
ATOM 1827 C C . SER A 1 234 ? 22.827 -2.439 22.511 1.00 20.43 234 SER A C 1
ATOM 1828 O O . SER A 1 234 ? 22.129 -1.670 21.841 1.00 21.65 234 SER A O 1
ATOM 1831 N N . GLY A 1 235 ? 24.110 -2.664 22.215 1.00 21.21 235 GLY A N 1
ATOM 1832 C CA . GLY A 1 235 ? 24.756 -2.046 21.069 1.00 22.63 235 GLY A CA 1
ATOM 1833 C C . GLY A 1 235 ? 24.155 -2.502 19.744 1.00 21.26 235 GLY A C 1
ATOM 1834 O O . GLY A 1 235 ? 24.009 -1.676 18.827 1.00 22.73 235 GLY A O 1
ATOM 1835 N N . GLU A 1 236 ? 23.784 -3.776 19.641 1.00 19.87 236 GLU A N 1
ATOM 1836 C CA . GLU A 1 236 ? 23.166 -4.298 18.438 1.00 18.17 236 GLU A CA 1
ATOM 1837 C C . GLU A 1 236 ? 21.784 -3.683 18.216 1.00 22.28 236 GLU A C 1
ATOM 1838 O O . GLU A 1 236 ? 21.386 -3.468 17.065 1.00 22.04 236 GLU A O 1
ATOM 1844 N N . ARG A 1 237 ? 21.079 -3.374 19.318 1.00 18.81 237 ARG A N 1
ATOM 1845 C CA . ARG A 1 237 ? 19.766 -2.737 19.123 1.00 20.13 237 ARG A CA 1
ATOM 1846 C C . ARG A 1 237 ? 19.914 -1.354 18.516 1.00 24.70 237 ARG A C 1
ATOM 1847 O O . ARG A 1 237 ? 19.130 -0.910 17.664 1.00 21.20 237 ARG A O 1
ATOM 1855 N N . VAL A 1 238 ? 20.937 -0.614 18.936 1.00 19.76 238 VAL A N 1
ATOM 1856 C CA . VAL A 1 238 ? 21.222 0.705 18.382 1.00 17.87 238 VAL A CA 1
ATOM 1857 C C . VAL A 1 238 ? 21.639 0.557 16.918 1.00 18.94 238 VAL A C 1
ATOM 1858 O O . VAL A 1 238 ? 21.254 1.365 16.074 1.00 19.71 238 VAL A O 1
ATOM 1862 N N . GLY A 1 239 ? 22.451 -0.456 16.641 1.00 19.23 239 GLY A N 1
ATOM 1863 C CA . GLY A 1 239 ? 22.905 -0.748 15.289 1.00 20.65 239 GLY A CA 1
ATOM 1864 C C . GLY A 1 239 ? 21.761 -1.084 14.341 1.00 19.22 239 GLY A C 1
ATOM 1865 O O . GLY A 1 239 ? 21.783 -0.693 13.168 1.00 18.06 239 GLY A O 1
ATOM 1866 N N . LEU A 1 240 ? 20.793 -1.856 14.810 1.00 18.98 240 LEU A N 1
ATOM 1867 C CA . LEU A 1 240 ? 19.611 -2.215 14.039 1.00 17.71 240 LEU A CA 1
ATOM 1868 C C . LEU A 1 240 ? 18.942 -0.919 13.586 1.00 15.52 240 LEU A C 1
ATOM 1869 O O . LEU A 1 240 ? 18.620 -0.757 12.405 1.00 16.76 240 LEU A O 1
ATOM 1874 N N . VAL A 1 241 ? 18.677 -0.027 14.549 1.00 14.25 241 VAL A N 1
ATOM 1875 C CA . VAL A 1 241 ? 18.038 1.242 14.240 1.00 16.03 241 VAL A CA 1
ATOM 1876 C C . VAL A 1 241 ? 18.901 2.064 13.295 1.00 19.23 241 VAL A C 1
ATOM 1877 O O . VAL A 1 241 ? 18.433 2.587 12.288 1.00 17.06 241 VAL A O 1
ATOM 1881 N N . GLY A 1 242 ? 20.179 2.218 13.658 1.00 15.92 242 GLY A N 1
ATOM 1882 C CA . GLY A 1 242 ? 21.097 3.031 12.873 1.00 17.95 242 GLY A CA 1
ATOM 1883 C C . GLY A 1 242 ? 21.209 2.636 11.414 1.00 15.95 242 GLY A C 1
ATOM 1884 O O . GLY A 1 242 ? 21.100 3.494 10.525 1.00 18.12 242 GLY A O 1
ATOM 1885 N N . GLY A 1 243 ? 21.417 1.365 11.137 1.00 14.02 243 GLY A N 1
ATOM 1886 C CA . GLY A 1 243 ? 21.536 0.832 9.797 1.00 14.38 243 GLY A CA 1
ATOM 1887 C C . GLY A 1 243 ? 20.302 1.154 8.953 1.00 17.72 243 GLY A C 1
ATOM 1888 O O . GLY A 1 243 ? 20.399 1.596 7.795 1.00 15.35 243 GLY A O 1
ATOM 1889 N N . ARG A 1 244 ? 19.131 0.951 9.554 1.00 16.49 244 ARG A N 1
ATOM 1890 C CA . ARG A 1 244 ? 17.868 1.224 8.873 1.00 17.67 244 ARG A CA 1
ATOM 1891 C C . ARG A 1 244 ? 17.613 2.693 8.632 1.00 18.19 244 ARG A C 1
ATOM 1892 O O . ARG A 1 244 ? 17.127 3.034 7.544 1.00 16.67 244 ARG A O 1
ATOM 1900 N N . VAL A 1 245 ? 17.961 3.559 9.589 1.00 14.84 245 VAL A N 1
ATOM 1901 C CA . VAL A 1 245 ? 17.771 4.988 9.401 1.00 12.20 245 VAL A CA 1
ATOM 1902 C C . VAL A 1 245 ? 18.775 5.529 8.386 1.00 15.51 245 VAL A C 1
ATOM 1903 O O . VAL A 1 245 ? 18.411 6.342 7.537 1.00 17.02 245 VAL A O 1
ATOM 1907 N N . LYS A 1 246 ? 20.005 5.011 8.417 1.00 16.80 246 LYS A N 1
ATOM 1908 C CA . LYS A 1 246 ? 20.975 5.422 7.395 1.00 13.61 246 LYS A CA 1
ATOM 1909 C C . LYS A 1 246 ? 20.497 5.021 6.001 1.00 16.06 246 LYS A C 1
ATOM 1910 O O . LYS A 1 246 ? 20.689 5.799 5.052 1.00 17.90 246 LYS A O 1
ATOM 1916 N N . GLU A 1 247 ? 19.921 3.829 5.840 1.00 14.99 247 GLU A N 1
ATOM 1917 C CA . GLU A 1 247 ? 19.465 3.403 4.511 1.00 19.06 247 GLU A CA 1
ATOM 1918 C C . GLU A 1 247 ? 18.406 4.358 3.997 1.00 13.70 247 GLU A C 1
ATOM 1919 O O . GLU A 1 247 ? 18.434 4.827 2.853 1.00 14.04 247 GLU A O 1
ATOM 1925 N N . ALA A 1 248 ? 17.432 4.701 4.846 1.00 13.46 248 ALA A N 1
ATOM 1926 C CA . ALA A 1 248 ? 16.396 5.637 4.433 1.00 14.54 248 ALA A CA 1
ATOM 1927 C C . ALA A 1 248 ? 16.963 7.018 4.115 1.00 15.18 248 ALA A C 1
ATOM 1928 O O . ALA A 1 248 ? 16.520 7.609 3.128 1.00 14.05 248 ALA A O 1
ATOM 1930 N N . LEU A 1 249 ? 17.919 7.527 4.900 1.00 15.51 249 LEU A N 1
ATOM 1931 C CA . LEU A 1 249 ? 18.479 8.851 4.570 1.00 13.00 249 LEU A CA 1
ATOM 1932 C C . LEU A 1 249 ? 19.250 8.822 3.258 1.00 16.18 249 LEU A C 1
ATOM 1933 O O . LEU A 1 249 ? 19.163 9.804 2.504 1.00 16.94 249 LEU A O 1
ATOM 1938 N N . ARG A 1 250 ? 19.950 7.734 2.947 1.00 15.75 250 ARG A N 1
ATOM 1939 C CA . ARG A 1 250 ? 20.686 7.681 1.687 1.00 17.98 250 ARG A CA 1
ATOM 1940 C C . ARG A 1 250 ? 19.716 7.805 0.513 1.00 19.88 250 ARG A C 1
ATOM 1941 O O . ARG A 1 250 ? 19.942 8.541 -0.432 1.00 19.09 250 ARG A O 1
ATOM 1949 N N . ILE A 1 251 ? 18.606 7.077 0.599 1.00 17.22 251 ILE A N 1
ATOM 1950 C CA . ILE A 1 251 ? 17.600 7.047 -0.444 1.00 17.90 251 ILE A CA 1
ATOM 1951 C C . ILE A 1 251 ? 16.862 8.376 -0.479 1.00 24.29 251 ILE A C 1
ATOM 1952 O O . ILE A 1 251 ? 16.606 8.933 -1.551 1.00 20.26 251 ILE A O 1
ATOM 1957 N N . ALA A 1 252 ? 16.635 8.972 0.688 1.00 15.87 252 ALA A N 1
ATOM 1958 C CA . ALA A 1 252 ? 15.932 10.246 0.752 1.00 18.94 252 ALA A CA 1
ATOM 1959 C C . ALA A 1 252 ? 16.768 11.357 0.135 1.00 25.23 252 ALA A C 1
ATOM 1960 O O . ALA A 1 252 ? 16.195 12.276 -0.458 1.00 22.69 252 ALA A O 1
ATOM 1962 N N . ARG A 1 253 ? 18.088 11.266 0.228 1.00 23.32 253 ARG A N 1
ATOM 1963 C CA . ARG A 1 253 ? 18.979 12.253 -0.379 1.00 33.53 253 ARG A CA 1
ATOM 1964 C C . ARG A 1 253 ? 19.329 11.832 -1.800 1.00 39.59 253 ARG A C 1
ATOM 1965 O O . ARG A 1 253 ? 19.742 12.634 -2.633 1.00 43.39 253 ARG A O 1
ATOM 1973 N N . GLN A 1 254 ? 19.142 10.542 -2.067 1.00 50.47 254 GLN A N 1
ATOM 1974 C CA . GLN A 1 254 ? 19.322 10.000 -3.419 1.00 52.86 254 GLN A CA 1
ATOM 1975 C C . GLN A 1 254 ? 18.316 10.700 -4.314 1.00 58.00 254 GLN A C 1
ATOM 1976 O O . GLN A 1 254 ? 18.514 11.849 -4.701 1.00 63.56 254 GLN A O 1
ATOM 1982 N N . MET A 1 255 ? 17.291 9.969 -4.640 0.00 47.92 255 MET A N 1
ATOM 1983 C CA . MET A 1 255 ? 16.239 10.574 -5.345 0.00 49.38 255 MET A CA 1
ATOM 1984 C C . MET A 1 255 ? 16.734 11.804 -6.124 0.00 51.88 255 MET A C 1
ATOM 1985 O O . MET A 1 255 ? 17.321 12.742 -5.572 0.00 52.19 255 MET A O 1
ATOM 1990 N N . THR A 1 256 ? 16.481 11.755 -7.421 0.00 54.15 256 THR A N 1
ATOM 1991 C CA . THR A 1 256 ? 16.799 12.817 -8.343 0.00 54.82 256 THR A CA 1
ATOM 1992 C C . THR A 1 256 ? 15.716 13.877 -8.158 0.00 55.03 256 THR A C 1
ATOM 1993 O O . THR A 1 256 ? 15.988 15.018 -7.784 0.00 56.30 256 THR A O 1
ATOM 1997 N N . THR A 1 257 ? 14.471 13.481 -8.403 0.00 54.35 257 THR A N 1
ATOM 1998 C CA . THR A 1 257 ? 13.330 14.360 -8.321 0.00 53.37 257 THR A CA 1
ATOM 1999 C C . THR A 1 257 ? 13.233 15.170 -7.014 0.00 52.26 257 THR A C 1
ATOM 2000 O O . THR A 1 257 ? 13.153 16.399 -7.078 0.00 52.06 257 THR A O 1
ATOM 2004 N N . SER A 1 258 ? 13.247 14.549 -5.800 0.00 49.59 258 SER A N 1
ATOM 2005 C CA . SER A 1 258 ? 13.042 15.381 -4.558 0.00 47.19 258 SER A CA 1
ATOM 2006 C C . SER A 1 258 ? 13.712 14.978 -3.206 0.00 44.75 258 SER A C 1
ATOM 2007 O O . SER A 1 258 ? 14.481 14.021 -3.101 0.00 43.29 258 SER A O 1
ATOM 2010 N N . ARG A 1 259 ? 13.390 15.803 -2.163 0.00 41.85 259 ARG A N 1
ATOM 2011 C CA . ARG A 1 259 ? 13.872 15.758 -0.790 0.00 40.34 259 ARG A CA 1
ATOM 2012 C C . ARG A 1 259 ? 12.798 15.166 0.117 0.00 36.48 259 ARG A C 1
ATOM 2013 O O . ARG A 1 259 ? 11.845 15.811 0.545 0.00 38.37 259 ARG A O 1
ATOM 2021 N N . LYS A 1 260 ? 13.039 13.920 0.374 1.00 31.05 260 LYS A N 1
ATOM 2022 C CA . LYS A 1 260 ? 12.081 13.220 1.160 1.00 23.72 260 LYS A CA 1
ATOM 2023 C C . LYS A 1 260 ? 12.300 13.284 2.644 1.00 23.52 260 LYS A C 1
ATOM 2024 O O . LYS A 1 260 ? 13.427 13.332 3.119 1.00 23.64 260 LYS A O 1
ATOM 2030 N N . LYS A 1 261 ? 11.179 13.271 3.356 1.00 16.53 261 LYS A N 1
ATOM 2031 C CA . LYS A 1 261 ? 11.252 13.203 4.816 1.00 16.46 261 LYS A CA 1
ATOM 2032 C C . LYS A 1 261 ? 11.526 11.759 5.218 1.00 14.25 261 LYS A C 1
ATOM 2033 O O . LYS A 1 261 ? 11.162 10.841 4.484 1.00 17.40 261 LYS A O 1
ATOM 2039 N N . VAL A 1 262 ? 12.194 11.562 6.348 1.00 14.72 262 VAL A N 1
ATOM 2040 C CA . VAL A 1 262 ? 12.473 10.235 6.884 1.00 12.30 262 VAL A CA 1
ATOM 2041 C C . VAL A 1 262 ? 11.885 10.188 8.304 1.00 14.67 262 VAL A C 1
ATOM 2042 O O . VAL A 1 262 ? 12.286 10.933 9.198 1.00 13.68 262 VAL A O 1
ATOM 2046 N N . LEU A 1 263 ? 10.873 9.335 8.478 1.00 12.92 263 LEU A N 1
ATOM 2047 C CA . LEU A 1 263 ? 10.180 9.162 9.750 1.00 13.08 263 LEU A CA 1
ATOM 2048 C C . LEU A 1 263 ? 10.079 7.673 10.095 1.00 11.64 263 LEU A C 1
ATOM 2049 O O . LEU A 1 263 ? 9.126 6.976 9.707 1.00 12.66 263 LEU A O 1
ATOM 2054 N N . PRO A 1 264 ? 11.066 7.162 10.809 1.00 13.83 264 PRO A N 1
ATOM 2055 C CA . PRO A 1 264 ? 11.090 5.759 11.169 1.00 12.32 264 PRO A CA 1
ATOM 2056 C C . PRO A 1 264 ? 9.881 5.389 12.025 1.00 12.80 264 PRO A C 1
ATOM 2057 O O . PRO A 1 264 ? 9.440 6.130 12.892 1.00 12.28 264 PRO A O 1
ATOM 2061 N N . TYR A 1 265 ? 9.375 4.182 11.786 1.00 13.70 265 TYR A N 1
ATOM 2062 C CA . TYR A 1 265 ? 8.283 3.593 12.557 1.00 11.77 265 TYR A CA 1
ATOM 2063 C C . TYR A 1 265 ? 8.920 2.956 13.795 1.00 11.90 265 TYR A C 1
ATOM 2064 O O . TYR A 1 265 ? 9.870 2.163 13.668 1.00 12.33 265 TYR A O 1
ATOM 2073 N N . TYR A 1 266 ? 8.418 3.318 14.971 1.00 13.57 266 TYR A N 1
ATOM 2074 C CA . TYR A 1 266 ? 9.006 2.867 16.230 1.00 12.12 266 TYR A CA 1
ATOM 2075 C C . TYR A 1 266 ? 7.960 2.212 17.122 1.00 13.45 266 TYR A C 1
ATOM 2076 O O . TYR A 1 266 ? 6.868 2.737 17.286 1.00 15.03 266 TYR A O 1
ATOM 2085 N N . TRP A 1 267 ? 8.314 1.047 17.678 1.00 13.04 267 TRP A N 1
ATOM 2086 C CA . TRP A 1 267 ? 7.339 0.357 18.530 1.00 15.17 267 TRP A CA 1
ATOM 2087 C C . TRP A 1 267 ? 7.887 0.325 19.953 1.00 14.42 267 TRP A C 1
ATOM 2088 O O . TRP A 1 267 ? 9.099 0.232 20.115 1.00 14.97 267 TRP A O 1
ATOM 2099 N N . TYR A 1 268 ? 6.982 0.417 20.924 1.00 12.43 268 TYR A N 1
ATOM 2100 C CA . TYR A 1 268 ? 7.403 0.374 22.329 1.00 18.95 268 TYR A CA 1
ATOM 2101 C C . TYR A 1 268 ? 7.423 -1.042 22.873 1.00 18.67 268 TYR A C 1
ATOM 2102 O O . TYR A 1 268 ? 7.663 -1.231 24.074 1.00 18.47 268 TYR A O 1
ATOM 2111 N N . LYS A 1 269 ? 7.224 -2.053 22.039 1.00 14.42 269 LYS A N 1
ATOM 2112 C CA . LYS A 1 269 ? 7.333 -3.447 22.435 1.00 18.27 269 LYS A CA 1
ATOM 2113 C C . LYS A 1 269 ? 8.469 -4.094 21.632 1.00 20.00 269 LYS A C 1
ATOM 2114 O O . LYS A 1 269 ? 8.780 -3.607 20.542 1.00 17.79 269 LYS A O 1
ATOM 2120 N N . TYR A 1 270 ? 9.077 -5.153 22.139 1.00 17.39 270 TYR A N 1
ATOM 2121 C CA . TYR A 1 270 ? 10.126 -5.863 21.402 1.00 17.65 270 TYR A CA 1
ATOM 2122 C C . TYR A 1 270 ? 9.455 -6.703 20.334 1.00 15.71 270 TYR A C 1
ATOM 2123 O O . TYR A 1 270 ? 8.454 -7.380 20.595 1.00 20.20 270 TYR A O 1
ATOM 2132 N N . GLN A 1 271 ? 9.961 -6.725 19.108 1.00 18.27 271 GLN A N 1
ATOM 2133 C CA . GLN A 1 271 ? 9.335 -7.484 18.029 1.00 20.89 271 GLN A CA 1
ATOM 2134 C C . GLN A 1 271 ? 9.298 -8.982 18.280 1.00 22.84 271 GLN A C 1
ATOM 2135 O O . GLN A 1 271 ? 8.351 -9.651 17.858 1.00 25.84 271 GLN A O 1
ATOM 2141 N N . ASP A 1 272 ? 10.265 -9.516 18.999 1.00 22.38 272 ASP A N 1
ATOM 2142 C CA . ASP A 1 272 ? 10.367 -10.931 19.313 1.00 27.63 272 ASP A CA 1
ATOM 2143 C C . ASP A 1 272 ? 9.875 -11.263 20.715 1.00 30.05 272 ASP A C 1
ATOM 2144 O O . ASP A 1 272 ? 9.846 -12.423 21.129 1.00 27.78 272 ASP A O 1
ATOM 2149 N N . ARG A 1 273 ? 9.514 -10.259 21.493 1.00 24.53 273 ARG A N 1
ATOM 2150 C CA . ARG A 1 273 ? 8.981 -10.382 22.847 1.00 25.12 273 ARG A CA 1
ATOM 2151 C C . ARG A 1 273 ? 7.861 -9.339 22.948 1.00 19.67 273 ARG A C 1
ATOM 2152 O O . ARG A 1 273 ? 7.962 -8.295 23.601 1.00 21.73 273 ARG A O 1
ATOM 2160 N N . ARG A 1 274 ? 6.797 -9.560 22.198 1.00 24.42 274 ARG A N 1
ATOM 2161 C CA . ARG A 1 274 ? 5.695 -8.662 21.955 1.00 23.60 274 ARG A CA 1
ATOM 2162 C C . ARG A 1 274 ? 4.911 -8.146 23.143 1.00 24.56 274 ARG A C 1
ATOM 2163 O O . ARG A 1 274 ? 4.154 -7.183 23.020 1.00 25.20 274 ARG A O 1
ATOM 2171 N N . ASP A 1 275 ? 5.007 -8.796 24.297 1.00 25.45 275 ASP A N 1
ATOM 2172 C CA . ASP A 1 275 ? 4.304 -8.328 25.480 1.00 29.79 275 ASP A CA 1
ATOM 2173 C C . ASP A 1 275 ? 5.225 -7.521 26.388 1.00 28.26 275 ASP A C 1
ATOM 2174 O O . ASP A 1 275 ? 4.793 -6.963 27.400 1.00 32.01 275 ASP A O 1
ATOM 2179 N N . THR A 1 276 ? 6.503 -7.439 26.042 1.00 21.53 276 THR A N 1
ATOM 2180 C CA . THR A 1 276 ? 7.496 -6.753 26.844 1.00 17.79 276 THR A CA 1
ATOM 2181 C C . THR A 1 276 ? 7.765 -5.332 26.360 1.00 21.39 276 THR A C 1
ATOM 2182 O O . THR A 1 276 ? 8.147 -5.159 25.206 1.00 18.58 276 THR A O 1
ATOM 2186 N N . ASP A 1 277 ? 7.561 -4.360 27.225 1.00 16.99 277 ASP A N 1
ATOM 2187 C CA . ASP A 1 277 ? 7.784 -2.960 26.979 1.00 13.89 277 ASP A CA 1
ATOM 2188 C C . ASP A 1 277 ? 9.294 -2.676 26.875 1.00 18.34 277 ASP A C 1
ATOM 2189 O O . ASP A 1 277 ? 10.111 -3.253 27.598 1.00 20.64 277 ASP A O 1
ATOM 2194 N N . LEU A 1 278 ? 9.640 -1.759 25.960 1.00 18.47 278 LEU A N 1
ATOM 2195 C CA . LEU A 1 278 ? 11.056 -1.426 25.820 1.00 18.42 278 LEU A CA 1
ATOM 2196 C C . LEU A 1 278 ? 11.632 -0.864 27.119 1.00 19.75 278 LEU A C 1
ATOM 2197 O O . LEU A 1 278 ? 10.998 -0.068 27.794 1.00 18.59 278 LEU A O 1
ATOM 2202 N N . SER A 1 279 ? 12.854 -1.279 27.453 1.00 21.54 279 SER A N 1
ATOM 2203 C CA . SER A 1 279 ? 13.528 -0.752 28.640 1.00 21.25 279 SER A CA 1
ATOM 2204 C C . SER A 1 279 ? 13.860 0.720 28.452 1.00 25.39 279 SER A C 1
ATOM 2205 O O . SER A 1 279 ? 13.982 1.239 27.343 1.00 18.79 279 SER A O 1
ATOM 2208 N N . ARG A 1 280 ? 14.119 1.420 29.562 1.00 19.18 280 ARG A N 1
ATOM 2209 C CA . ARG A 1 280 ? 14.488 2.832 29.490 1.00 18.40 280 ARG A CA 1
ATOM 2210 C C . ARG A 1 280 ? 15.818 3.012 28.750 1.00 17.55 280 ARG A C 1
ATOM 2211 O O . ARG A 1 280 ? 16.024 3.977 28.009 1.00 20.78 280 ARG A O 1
ATOM 2219 N N . ALA A 1 281 ? 16.742 2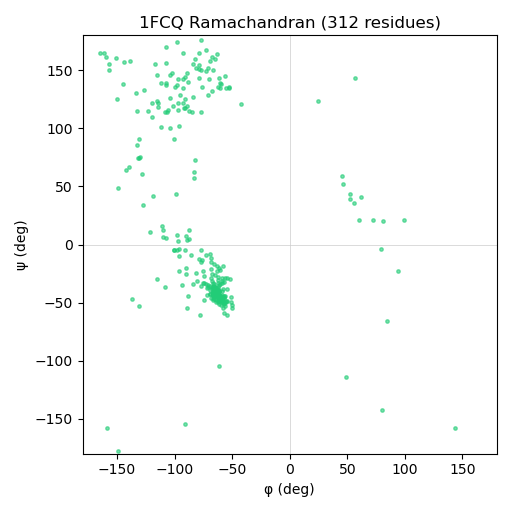.090 29.017 1.00 20.00 281 ALA A N 1
ATOM 2220 C CA . ALA A 1 281 ? 18.070 2.151 28.399 1.00 16.25 281 ALA A CA 1
ATOM 2221 C C . ALA A 1 281 ? 17.913 2.041 26.879 1.00 20.97 281 ALA A C 1
ATOM 2222 O O . ALA A 1 281 ? 18.579 2.759 26.139 1.00 20.81 281 ALA A O 1
ATOM 2224 N N . ASP A 1 282 ? 17.060 1.115 26.446 1.00 20.56 282 ASP A N 1
ATOM 2225 C CA . ASP A 1 282 ? 16.824 0.958 25.009 1.00 19.60 282 ASP A CA 1
ATOM 2226 C C . ASP A 1 282 ? 16.123 2.170 24.409 1.00 20.72 282 ASP A C 1
ATOM 2227 O O . ASP A 1 282 ? 16.499 2.590 23.308 1.00 19.44 282 ASP A O 1
ATOM 2232 N N . LEU A 1 283 ? 15.123 2.727 25.094 1.00 19.13 283 LEU A N 1
ATOM 2233 C CA . LEU A 1 283 ? 14.457 3.923 24.582 1.00 19.05 283 LEU A CA 1
ATOM 2234 C C . LEU A 1 283 ? 15.461 5.043 24.357 1.00 20.32 283 LEU A C 1
ATOM 2235 O O . LEU A 1 283 ? 15.518 5.703 23.317 1.00 20.14 283 LEU A O 1
ATOM 2240 N N . GLU A 1 284 ? 16.261 5.311 25.388 1.00 20.06 284 GLU A N 1
ATOM 2241 C CA . GLU A 1 284 ? 17.267 6.359 25.330 1.00 21.33 284 GLU A CA 1
ATOM 2242 C C . GLU A 1 284 ? 18.274 6.164 24.199 1.00 17.71 284 GLU A C 1
ATOM 2243 O O . GLU A 1 284 ? 18.445 7.070 23.378 1.00 21.74 284 GLU A O 1
ATOM 2249 N N . ALA A 1 285 ? 18.948 5.031 24.107 1.00 19.98 285 ALA A N 1
ATOM 2250 C CA . ALA A 1 285 ? 19.985 4.864 23.084 1.00 20.63 285 ALA A CA 1
ATOM 2251 C C . ALA A 1 285 ? 19.419 4.858 21.673 1.00 23.54 285 ALA A C 1
ATOM 2252 O O . ALA A 1 285 ? 20.044 5.426 20.768 1.00 20.10 285 ALA A O 1
ATOM 2254 N N . THR A 1 286 ? 18.279 4.203 21.464 1.00 20.86 286 THR A N 1
ATOM 2255 C CA . THR A 1 286 ? 17.746 4.157 20.093 1.00 18.05 286 THR A CA 1
ATOM 2256 C C . THR A 1 286 ? 17.069 5.440 19.645 1.00 21.15 286 THR A C 1
ATOM 2257 O O . THR A 1 286 ? 17.188 5.778 18.454 1.00 18.59 286 THR A O 1
ATOM 2261 N N . LEU A 1 287 ? 16.374 6.149 20.524 1.00 18.39 287 LEU A N 1
ATOM 2262 C CA . LEU A 1 287 ? 15.757 7.420 20.137 1.00 17.13 287 LEU A CA 1
ATOM 2263 C C . LEU A 1 287 ? 16.881 8.429 19.892 1.00 18.22 287 LEU A C 1
ATOM 2264 O O . LEU A 1 287 ? 16.839 9.246 18.964 1.00 22.07 287 LEU A O 1
ATOM 2269 N N . ARG A 1 288 ? 17.964 8.341 20.679 1.00 20.19 288 ARG A N 1
ATOM 2270 C CA . ARG A 1 288 ? 19.127 9.201 20.432 1.00 21.78 288 ARG A CA 1
ATOM 2271 C C . ARG A 1 288 ? 19.746 8.914 19.074 1.00 21.64 288 ARG A C 1
ATOM 2272 O O . ARG A 1 288 ? 20.102 9.844 18.336 1.00 23.10 288 ARG A O 1
ATOM 2280 N N . LYS A 1 289 ? 19.826 7.652 18.660 1.00 18.43 289 LYS A N 1
ATOM 2281 C CA . LYS A 1 289 ? 20.383 7.313 17.355 1.00 22.76 289 LYS A CA 1
ATOM 2282 C C . LYS A 1 289 ? 19.547 7.897 16.223 1.00 20.78 289 LYS A C 1
ATOM 2283 O O . LYS A 1 289 ? 20.088 8.437 15.257 1.00 18.29 289 LYS A O 1
ATOM 2289 N N . ILE A 1 290 ? 18.223 7.800 16.331 1.00 16.07 290 ILE A N 1
ATOM 2290 C CA . ILE A 1 290 ? 17.343 8.349 15.307 1.00 17.35 290 ILE A CA 1
ATOM 2291 C C . ILE A 1 290 ? 17.572 9.849 15.147 1.00 17.12 290 ILE A C 1
ATOM 2292 O O . ILE A 1 290 ? 17.635 10.338 14.011 1.00 20.19 290 ILE A O 1
ATOM 2297 N N . THR A 1 291 ? 17.646 10.598 16.240 1.00 22.49 291 THR A N 1
ATOM 2298 C CA . THR A 1 291 ? 17.815 12.040 16.186 1.00 22.51 291 THR A CA 1
ATOM 2299 C C . THR A 1 291 ? 19.221 12.438 15.738 1.00 22.42 291 THR A C 1
ATOM 2300 O O . THR A 1 291 ? 19.368 13.351 14.921 1.00 22.86 291 THR A O 1
ATOM 2304 N N . ASP A 1 292 ? 20.233 11.764 16.267 1.00 22.23 292 ASP A N 1
ATOM 2305 C CA . ASP A 1 292 ? 21.619 12.065 15.909 1.00 23.38 292 ASP A CA 1
ATOM 2306 C C . ASP A 1 292 ? 21.907 11.887 14.428 1.00 24.59 292 ASP A C 1
ATOM 2307 O O . ASP A 1 292 ? 22.702 12.632 13.838 1.00 25.90 292 ASP A O 1
ATOM 2312 N N . LEU A 1 293 ? 21.262 10.924 13.759 1.00 17.24 293 LEU A N 1
ATOM 2313 C CA . LEU A 1 293 ? 21.488 10.693 12.346 1.00 18.77 293 LEU A CA 1
ATOM 2314 C C . LEU A 1 293 ? 20.811 11.700 11.430 1.00 19.37 293 LEU A C 1
ATOM 2315 O O . LEU A 1 293 ? 21.140 11.724 10.239 1.00 22.94 293 LEU A O 1
ATOM 2320 N N . GLY A 1 294 ? 19.868 12.478 11.950 1.00 20.30 294 GLY A N 1
ATOM 2321 C CA . GLY A 1 294 ? 19.235 13.504 11.145 1.00 22.34 294 GLY A CA 1
ATOM 2322 C C . GLY A 1 294 ? 17.887 13.120 10.566 1.00 22.65 294 GLY A C 1
ATOM 2323 O O . GLY A 1 294 ? 17.477 13.727 9.571 1.00 20.23 294 GLY A O 1
ATOM 2324 N N . ALA A 1 295 ? 17.215 12.131 11.157 1.00 20.41 295 ALA A N 1
ATOM 2325 C CA . ALA A 1 295 ? 15.859 11.818 10.678 1.00 17.13 295 ALA A CA 1
ATOM 2326 C C . ALA A 1 295 ? 14.981 13.035 10.936 1.00 17.87 295 ALA A C 1
ATOM 2327 O O . ALA A 1 295 ? 15.307 13.866 11.798 1.00 22.04 295 ALA A O 1
ATOM 2329 N N . ASP A 1 296 ? 13.816 13.125 10.304 1.00 16.65 296 ASP A N 1
ATOM 2330 C CA . ASP A 1 296 ? 12.928 14.260 10.502 1.00 16.76 296 ASP A CA 1
ATOM 2331 C C . ASP A 1 296 ? 11.964 14.106 11.662 1.00 20.15 296 ASP A C 1
ATOM 2332 O O . ASP A 1 296 ? 11.134 14.979 11.869 1.00 18.42 296 ASP A O 1
ATOM 2337 N N . GLY A 1 297 ? 12.084 13.023 12.419 1.00 16.44 297 GLY A N 1
ATOM 2338 C CA . GLY A 1 297 ? 11.214 12.716 13.540 1.00 12.05 297 GLY A CA 1
ATOM 2339 C C . GLY A 1 297 ? 11.036 11.185 13.529 1.00 14.38 297 GLY A C 1
ATOM 2340 O O . GLY A 1 297 ? 11.869 10.465 12.995 1.00 14.88 297 GLY A O 1
ATOM 2341 N N . PHE A 1 298 ? 9.958 10.715 14.147 1.00 12.77 298 PHE A N 1
ATOM 2342 C CA . PHE A 1 298 ? 9.675 9.283 14.162 1.00 14.03 298 PHE A CA 1
ATOM 2343 C C . PHE A 1 298 ? 8.19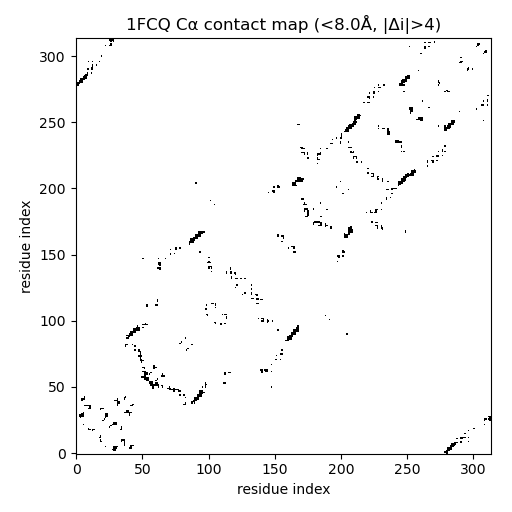3 9.140 14.514 1.00 14.22 298 PHE A C 1
ATOM 2344 O O . PHE A 1 298 ? 7.585 10.099 14.967 1.00 13.64 298 PHE A O 1
ATOM 2352 N N . ILE A 1 299 ? 7.689 7.939 14.268 1.00 11.62 299 ILE A N 1
ATOM 2353 C CA . ILE A 1 299 ? 6.281 7.641 14.489 1.00 10.77 299 ILE A CA 1
ATOM 2354 C C . ILE A 1 299 ? 6.169 6.515 15.514 1.00 11.33 299 ILE A C 1
ATOM 2355 O O . ILE A 1 299 ? 6.748 5.446 15.321 1.00 13.83 299 ILE A O 1
ATOM 2360 N N . ILE A 1 300 ? 5.467 6.792 16.606 1.00 12.23 300 ILE A N 1
ATOM 2361 C CA . ILE A 1 300 ? 5.308 5.778 17.655 1.00 13.19 300 ILE A CA 1
ATOM 2362 C C . ILE A 1 300 ? 4.066 4.964 17.334 1.00 11.86 300 ILE A C 1
ATOM 2363 O O . ILE A 1 300 ? 2.954 5.509 17.297 1.00 14.41 300 ILE A O 1
ATOM 2368 N N . TRP A 1 301 ? 4.217 3.673 17.136 1.00 12.61 301 TRP A N 1
ATOM 2369 C CA . TRP A 1 301 ? 3.102 2.818 16.786 1.00 12.16 301 TRP A CA 1
ATOM 2370 C C . TRP A 1 301 ? 2.700 1.925 17.961 1.00 12.63 301 TRP A C 1
ATOM 2371 O O . TRP A 1 301 ? 3.524 1.664 18.825 1.00 14.12 301 TRP A O 1
ATOM 2382 N N . GLY A 1 302 ? 1.446 1.499 17.918 1.00 13.78 302 GLY A N 1
ATOM 2383 C CA . GLY A 1 302 ? 0.989 0.487 18.878 1.00 16.28 302 GLY A CA 1
ATOM 2384 C C . GLY A 1 302 ? -0.012 -0.444 18.194 1.00 15.07 302 GLY A C 1
ATOM 2385 O O . GLY A 1 302 ? -0.669 -0.067 17.231 1.00 13.59 302 GLY A O 1
ATOM 2386 N N . SER A 1 303 ? -0.149 -1.647 18.734 1.00 16.96 303 SER A N 1
ATOM 2387 C CA . SER A 1 303 ? -1.096 -2.635 18.263 1.00 17.38 303 SER A CA 1
ATOM 2388 C C . SER A 1 303 ? -2.397 -2.508 19.060 1.00 22.51 303 SER A C 1
ATOM 2389 O O . SER A 1 303 ? -2.346 -2.348 20.277 1.00 22.68 303 SER A O 1
ATOM 2392 N N . SER A 1 304 ? -3.522 -2.687 18.397 1.00 29.53 304 SER A N 1
ATOM 2393 C CA . SER A 1 304 ? -4.831 -2.635 19.040 1.00 33.22 304 SER A CA 1
ATOM 2394 C C . SER A 1 304 ? -4.987 -3.638 20.171 1.00 31.88 304 SER A C 1
ATOM 2395 O O . SER A 1 304 ? -5.574 -3.358 21.227 1.00 34.03 304 SER A O 1
ATOM 2398 N N . ASP A 1 305 ? -4.428 -4.832 20.000 1.00 35.54 305 ASP A N 1
ATOM 2399 C CA . ASP A 1 305 ? -4.488 -5.906 20.974 1.00 31.41 305 ASP A CA 1
ATOM 2400 C C . ASP A 1 305 ? -3.846 -5.587 22.314 1.00 35.73 305 ASP A C 1
ATOM 2401 O O . ASP A 1 305 ? -4.146 -6.276 23.296 1.00 35.96 305 ASP A O 1
ATOM 2406 N N . ASP A 1 306 ? -2.960 -4.603 22.391 1.00 24.35 306 ASP A N 1
ATOM 2407 C CA . ASP A 1 306 ? -2.264 -4.274 23.621 1.00 29.19 306 ASP A CA 1
ATOM 2408 C C . ASP A 1 306 ? -2.959 -3.234 24.479 1.00 25.63 306 ASP A C 1
ATOM 2409 O O . ASP A 1 306 ? -2.451 -2.954 25.570 1.00 26.52 306 ASP A O 1
ATOM 2414 N N . ILE A 1 307 ? -4.056 -2.644 24.029 1.00 20.83 307 ILE A N 1
ATOM 2415 C CA . ILE A 1 307 ? -4.770 -1.617 24.771 1.00 17.74 307 ILE A CA 1
ATOM 2416 C C . ILE A 1 307 ? -6.269 -1.650 24.471 1.00 19.01 307 ILE A C 1
ATOM 2417 O O . ILE A 1 307 ? -6.894 -0.647 24.136 1.00 23.89 307 ILE A O 1
ATOM 2422 N N . ASN A 1 308 ? -6.829 -2.860 24.552 1.00 23.18 308 ASN A N 1
ATOM 2423 C CA . ASN A 1 308 ? -8.241 -3.026 24.221 1.00 26.63 308 ASN A CA 1
ATOM 2424 C C . ASN A 1 308 ? -9.092 -3.362 25.436 1.00 27.64 308 ASN A C 1
ATOM 2425 O O . ASN A 1 308 ? -10.192 -3.899 25.308 1.00 28.59 308 ASN A O 1
ATOM 2430 N N . THR A 1 309 ? -8.539 -3.130 26.617 1.00 24.30 309 THR A N 1
ATOM 2431 C CA . THR A 1 309 ? -9.241 -3.311 27.873 1.00 22.91 309 THR A CA 1
ATOM 2432 C C . THR A 1 309 ? -8.841 -2.119 28.751 1.00 21.25 309 THR A C 1
ATOM 2433 O O . THR A 1 309 ? -7.760 -1.562 28.551 1.00 22.23 309 THR A O 1
ATOM 2437 N N . LYS A 1 310 ? -9.683 -1.822 29.741 1.00 20.79 310 LYS A N 1
ATOM 2438 C CA . LYS A 1 310 ? -9.348 -0.705 30.628 1.00 17.92 310 LYS A CA 1
ATOM 2439 C C . LYS A 1 310 ? -8.014 -0.938 31.309 1.00 17.22 310 LYS A C 1
ATOM 2440 O O . LYS A 1 310 ? -7.174 -0.044 31.411 1.00 18.69 310 LYS A O 1
ATOM 2446 N N . ALA A 1 311 ? -7.775 -2.146 31.840 1.00 20.72 311 ALA A N 1
ATOM 2447 C CA . ALA A 1 311 ? -6.516 -2.444 32.511 1.00 15.63 311 ALA A CA 1
ATOM 2448 C C . ALA A 1 311 ? -5.320 -2.330 31.576 1.00 16.72 311 ALA A C 1
ATOM 2449 O O . ALA A 1 311 ? -4.264 -1.851 32.006 1.00 17.36 311 ALA A O 1
ATOM 2451 N N . LYS A 1 312 ? -5.454 -2.752 30.316 1.00 19.37 312 LYS A N 1
ATOM 2452 C CA . LYS A 1 312 ? -4.347 -2.576 29.375 1.00 20.75 312 LYS A CA 1
ATOM 2453 C C . LYS A 1 312 ? -4.106 -1.093 29.108 1.00 17.61 312 LYS A C 1
ATOM 2454 O O . LYS A 1 312 ? -2.949 -0.684 29.020 1.00 17.87 312 LYS A O 1
ATOM 2460 N N . CYS A 1 313 ? -5.177 -0.316 28.985 1.00 15.58 313 CYS A N 1
ATOM 2461 C CA . CYS A 1 313 ? -5.071 1.126 28.817 1.00 13.40 313 CYS A CA 1
ATOM 2462 C C . CYS A 1 313 ? -4.338 1.772 29.986 1.00 18.75 313 CYS A C 1
ATOM 2463 O O . CYS A 1 313 ? -3.453 2.603 29.802 1.00 16.48 313 CYS A O 1
ATOM 2466 N N . LEU A 1 314 ? -4.728 1.397 31.219 1.00 17.77 314 LEU A N 1
ATOM 2467 C CA . LEU A 1 314 ? -4.031 1.970 32.369 1.00 19.14 314 LEU A CA 1
ATOM 2468 C C . LEU A 1 314 ? -2.573 1.552 32.476 1.00 14.16 314 LEU A C 1
ATOM 2469 O O . LEU A 1 314 ? -1.747 2.388 32.857 1.00 18.06 314 LEU A O 1
ATOM 2474 N N . GLN A 1 315 ? -2.250 0.310 32.128 1.00 15.42 315 GLN A N 1
ATOM 2475 C CA . GLN A 1 315 ? -0.854 -0.125 32.162 1.00 13.71 315 GLN A CA 1
ATOM 2476 C C . GLN A 1 315 ? -0.032 0.617 31.099 1.00 17.91 315 GLN A C 1
ATOM 2477 O O . GLN A 1 315 ? 1.107 1.031 31.354 1.00 15.87 315 GLN A O 1
ATOM 2483 N N . PHE A 1 316 ? -0.622 0.796 29.917 1.00 18.03 316 PHE A N 1
ATOM 2484 C CA . PHE A 1 316 ? 0.101 1.524 28.870 1.00 17.03 316 PHE A CA 1
ATOM 2485 C C . PHE A 1 316 ? 0.304 2.979 29.259 1.00 13.14 316 PHE A C 1
ATOM 2486 O O . PHE A 1 316 ? 1.393 3.538 29.075 1.00 15.54 316 PHE A O 1
ATOM 2494 N N . ARG A 1 317 ? -0.714 3.595 29.862 1.00 16.20 317 ARG A N 1
ATOM 2495 C CA . ARG A 1 317 ? -0.619 4.972 30.322 1.00 15.80 317 ARG A CA 1
ATOM 2496 C C . ARG A 1 317 ? 0.468 5.092 31.388 1.00 16.23 317 ARG A C 1
ATOM 2497 O O . ARG A 1 317 ? 1.260 6.013 31.394 1.00 14.87 317 ARG A O 1
ATOM 2505 N N . GLU A 1 318 ? 0.572 4.098 32.280 1.00 16.22 318 GLU A N 1
ATOM 2506 C CA . GLU A 1 318 ? 1.636 4.103 33.282 1.00 18.06 318 GLU A CA 1
ATOM 2507 C C . GLU A 1 318 ? 3.000 4.058 32.605 1.00 17.37 318 GLU A C 1
ATOM 2508 O O . GLU A 1 318 ? 3.917 4.813 32.937 1.00 19.53 318 GLU A O 1
ATOM 2514 N N . TYR A 1 319 ? 3.142 3.193 31.589 1.00 17.35 319 TYR A N 1
ATOM 2515 C CA . TYR A 1 319 ? 4.421 3.099 30.871 1.00 16.92 319 TYR A CA 1
ATOM 2516 C C . TYR A 1 319 ? 4.748 4.407 30.178 1.00 15.64 319 TYR A C 1
ATOM 2517 O O . TYR A 1 319 ? 5.889 4.900 30.148 1.00 15.89 319 TYR A O 1
ATOM 2526 N N . LEU A 1 320 ? 3.746 5.020 29.537 1.00 17.07 320 LEU A N 1
ATOM 2527 C CA . LEU A 1 320 ? 3.909 6.311 28.894 1.00 13.48 320 LEU A CA 1
ATOM 2528 C C . LEU A 1 320 ? 4.407 7.388 29.865 1.00 15.29 320 LEU A C 1
ATOM 2529 O O . LEU A 1 320 ? 5.303 8.153 29.543 1.00 18.02 320 LEU A O 1
ATOM 2534 N N . ASN A 1 321 ? 3.827 7.437 31.057 1.00 17.08 321 ASN A N 1
ATOM 2535 C CA . ASN A 1 321 ? 4.198 8.471 32.029 1.00 20.52 321 ASN A CA 1
ATOM 2536 C C . ASN A 1 321 ? 5.474 8.120 32.775 1.00 18.97 321 ASN A C 1
ATOM 2537 O O . ASN A 1 321 ? 6.237 9.039 33.096 1.00 21.57 321 ASN A O 1
ATOM 2542 N N . ASN A 1 322 ? 5.732 6.846 32.987 1.00 20.43 322 ASN A N 1
ATOM 2543 C CA . ASN A 1 322 ? 6.932 6.398 33.672 1.00 20.52 322 ASN A CA 1
ATOM 2544 C C . ASN A 1 322 ? 8.167 6.509 32.783 1.00 19.44 322 ASN A C 1
ATOM 2545 O O . ASN A 1 322 ? 9.254 6.882 33.227 1.00 19.99 322 ASN A O 1
ATOM 2550 N N . GLU A 1 323 ? 8.061 6.025 31.528 1.00 20.15 323 GLU A N 1
ATOM 2551 C CA . GLU A 1 323 ? 9.221 5.896 30.669 1.00 17.12 323 GLU A CA 1
ATOM 2552 C C . GLU A 1 323 ? 9.144 6.445 29.248 1.00 16.12 323 GLU A C 1
ATOM 2553 O O . GLU A 1 323 ? 10.058 7.186 28.887 1.00 20.13 323 GLU A O 1
ATOM 2559 N N . LEU A 1 324 ? 8.130 6.071 28.463 1.00 17.27 324 LEU A N 1
ATOM 2560 C CA . LEU A 1 324 ? 8.090 6.468 27.056 1.00 17.58 324 LEU A CA 1
ATOM 2561 C C . LEU A 1 324 ? 7.971 7.974 26.856 1.00 17.04 324 LEU A C 1
ATOM 2562 O O . LEU A 1 324 ? 8.771 8.541 26.104 1.00 16.32 324 LEU A O 1
ATOM 2567 N N . GLY A 1 325 ? 7.025 8.602 27.537 1.00 16.20 325 GLY A N 1
ATOM 2568 C CA . GLY A 1 325 ? 6.823 10.039 27.439 1.00 17.52 325 GLY A CA 1
ATOM 2569 C C . GLY A 1 325 ? 8.105 10.808 27.739 1.00 20.25 325 GLY A C 1
ATOM 2570 O O . GLY A 1 325 ? 8.595 11.582 26.925 1.00 22.44 325 GLY A O 1
ATOM 2571 N N . PRO A 1 326 ? 8.627 10.635 28.953 1.00 17.45 326 PRO A N 1
ATOM 2572 C CA . PRO A 1 326 ? 9.845 11.311 29.371 1.00 19.67 326 PRO A CA 1
ATOM 2573 C C . PRO A 1 326 ? 10.999 11.156 28.411 1.00 21.90 326 PRO A C 1
ATOM 2574 O O . PRO A 1 326 ? 11.668 12.138 28.067 1.00 24.81 326 PRO A O 1
ATOM 2578 N N . ALA A 1 327 ? 11.240 9.935 27.926 1.00 18.39 327 ALA A N 1
ATOM 2579 C CA . ALA A 1 327 ? 12.320 9.698 26.985 1.00 17.47 327 ALA A CA 1
ATOM 2580 C C . ALA A 1 327 ? 12.109 10.492 25.702 1.00 18.62 327 ALA A C 1
ATOM 2581 O O . ALA A 1 327 ? 13.044 11.121 25.207 1.00 20.76 327 ALA A O 1
ATOM 2583 N N . VAL A 1 328 ? 10.882 10.473 25.175 1.00 20.94 328 VAL A N 1
ATOM 2584 C CA . VAL A 1 328 ? 10.587 11.202 23.945 1.00 22.61 328 VAL A CA 1
ATOM 2585 C C . VAL A 1 328 ? 10.765 12.693 24.135 1.00 23.92 328 VAL A C 1
ATOM 2586 O O . VAL A 1 328 ? 11.381 13.388 23.313 1.00 28.00 328 VAL A O 1
ATOM 2590 N N . LYS A 1 329 ? 10.261 13.227 25.248 1.00 23.52 329 LYS A N 1
ATOM 2591 C CA . LYS A 1 329 ? 10.357 14.648 25.548 1.00 27.69 329 LYS A CA 1
ATOM 2592 C C . LYS A 1 329 ? 11.814 15.093 25.592 1.00 32.12 329 LYS A C 1
ATOM 2593 O O . LYS A 1 329 ? 12.206 16.095 24.996 1.00 33.34 329 LYS A O 1
ATOM 2599 N N . ARG A 1 330 ? 12.618 14.313 26.313 1.00 29.60 330 ARG A N 1
ATOM 2600 C CA . ARG A 1 330 ? 14.039 14.565 26.468 1.00 34.41 330 ARG A CA 1
ATOM 2601 C C . ARG A 1 330 ? 14.577 14.532 27.705 0.00 20.00 330 ARG A C 1
ATOM 2602 O O . ARG A 1 330 ? 14.224 15.591 28.104 0.00 20.00 330 ARG A O 1
#